Protein AF-A0A6V8NXP2-F1 (afdb_monomer_lite)

pLDDT: mean 88.51, std 8.52, range [50.75, 97.56]

Foldseek 3Di:
DCVVVVVVVVCVVVVCVLVVQLVVCVVVPPDDDPLCSVCSVLVCLVPPPDPVRNVVVVVVVVVVVCVVLQVVLLVQLLCCLVVPVCVVPVPADPVRSVVSSVVSSVVVSVVVVVVPVPDSDPVVVVLVVVLLCLLAPVLLVVCLLPPQLFFDQLNNQLNVQSVVQLVVQLVVQLVVLQVVQACPPHHGDTPNVRSNSCSSVVSSVVSNVRSNVSRVVRSVVCCVPTPRDFDADPVRHGCPPPPSDPPDD

Secondary structure (DSSP, 8-state):
-HHHHHHHHHHHHHHHHHHHHHHHHHHTT----GGGGGGHHHHHHHHHS-HHHHHHHHHHHHHHHHHHHHHHHHHHHHHHIIIIIHHH-TT--HHHHHHHHHHHHHHHHHHHHHHHHH---HHHHHHHHHHHHHHHTHHHHHHHHH-TT--HHHHHHHHHHHHHHHHHHHHHHHHHHHHHTBSSSSTT-B-HHHHHHHHHHHHHHHHHHHHHHHHHHHHHHTTTTSPPPP-B-TT--B-TTS-SSTT--

Radius of gyration: 23.14 Å; chains: 1; bounding box: 50×46×62 Å

Organism: NCBI:txid2754717

Structure (mmCIF, N/CA/C/O backbone):
data_AF-A0A6V8NXP2-F1
#
_entry.id   AF-A0A6V8NXP2-F1
#
loop_
_atom_site.group_PDB
_atom_site.id
_atom_site.type_symbol
_atom_site.label_atom_id
_atom_site.label_alt_id
_atom_site.label_comp_id
_atom_site.label_asym_id
_atom_site.label_entity_id
_atom_site.label_seq_id
_atom_site.pdbx_PDB_ins_code
_atom_site.Cartn_x
_atom_site.Cartn_y
_atom_site.Cartn_z
_atom_site.occupancy
_atom_site.B_iso_or_equiv
_atom_site.auth_seq_id
_atom_site.auth_comp_id
_atom_site.auth_asym_id
_atom_site.auth_atom_id
_atom_site.pdbx_PDB_model_num
ATOM 1 N N . MET A 1 1 ? -15.773 20.543 -3.742 1.00 57.28 1 MET A N 1
ATOM 2 C CA . MET A 1 1 ? -15.934 19.812 -5.021 1.00 57.28 1 MET A CA 1
ATOM 3 C C . MET A 1 1 ? -14.907 20.265 -6.047 1.00 57.28 1 MET A C 1
ATOM 5 O O . MET A 1 1 ? -14.209 19.417 -6.579 1.00 57.28 1 MET A O 1
ATOM 9 N N . THR A 1 2 ? -14.736 21.576 -6.243 1.00 75.31 2 THR A N 1
ATOM 10 C CA . THR A 1 2 ? -13.662 22.142 -7.079 1.00 75.31 2 THR A CA 1
ATOM 11 C C . THR A 1 2 ? -12.270 21.675 -6.656 1.00 75.31 2 THR A C 1
ATOM 13 O O . THR A 1 2 ? -11.515 21.270 -7.522 1.00 75.31 2 THR A O 1
ATOM 16 N N . SER A 1 3 ? -11.973 21.619 -5.351 1.00 81.06 3 SER A N 1
ATOM 17 C CA . SER A 1 3 ? -10.677 21.154 -4.824 1.00 81.06 3 SER A CA 1
ATOM 18 C C . SER A 1 3 ? -10.381 19.666 -5.064 1.00 81.06 3 SER A C 1
ATOM 20 O O . SER A 1 3 ? -9.249 19.303 -5.368 1.00 81.06 3 SER A O 1
ATOM 22 N N . LEU A 1 4 ? -11.390 18.793 -4.944 1.00 84.56 4 LEU A N 1
ATOM 23 C CA . LEU A 1 4 ? -11.240 17.353 -5.197 1.00 84.56 4 LEU A CA 1
ATOM 24 C C . LEU A 1 4 ? -11.022 17.089 -6.690 1.00 84.56 4 LEU A C 1
ATOM 26 O O . LEU A 1 4 ? -10.099 16.374 -7.065 1.00 84.56 4 LEU A O 1
ATOM 30 N N . LEU A 1 5 ? -11.854 17.707 -7.535 1.00 87.06 5 LEU A N 1
ATOM 31 C CA . LEU A 1 5 ? -11.744 17.587 -8.986 1.00 87.06 5 LEU A CA 1
ATOM 32 C C . LEU A 1 5 ? -10.429 18.185 -9.486 1.00 87.06 5 LEU A C 1
ATOM 34 O O . LEU A 1 5 ? -9.740 17.546 -10.273 1.00 87.06 5 LEU A O 1
ATOM 38 N N . SER A 1 6 ? -10.035 19.359 -8.982 1.00 87.88 6 SER A N 1
ATOM 39 C CA . SER A 1 6 ? -8.753 19.965 -9.338 1.00 87.88 6 SER A CA 1
ATOM 40 C C . SER A 1 6 ? -7.594 19.072 -8.919 1.00 87.88 6 SER A C 1
ATOM 42 O O . SER A 1 6 ? -6.699 18.844 -9.721 1.00 87.88 6 SER A O 1
ATOM 44 N N . SER A 1 7 ? -7.620 18.506 -7.706 1.00 88.25 7 SER A N 1
ATOM 45 C CA . SER A 1 7 ? -6.575 17.580 -7.260 1.00 88.25 7 SER A CA 1
ATOM 46 C C . SER A 1 7 ? -6.496 16.335 -8.142 1.00 88.25 7 SER A C 1
ATOM 48 O O . SER A 1 7 ? -5.393 15.900 -8.452 1.00 88.25 7 SER A O 1
ATOM 50 N N . GLY A 1 8 ? -7.633 15.769 -8.558 1.00 90.56 8 GLY A N 1
ATOM 51 C CA . GLY A 1 8 ? -7.659 14.622 -9.468 1.00 90.56 8 GLY A CA 1
ATOM 52 C C . GLY A 1 8 ? -7.078 14.958 -10.843 1.00 90.56 8 GLY A C 1
ATOM 53 O O . GLY A 1 8 ? -6.255 14.211 -11.364 1.00 90.56 8 GLY A O 1
ATOM 54 N N . VAL A 1 9 ? -7.437 16.118 -11.400 1.00 92.38 9 VAL A N 1
ATOM 55 C CA . VAL A 1 9 ? -6.877 16.603 -12.671 1.00 92.38 9 VAL A CA 1
ATOM 56 C C . VAL A 1 9 ? -5.370 16.833 -12.552 1.00 92.38 9 VAL A C 1
ATOM 58 O O . VAL A 1 9 ? -4.618 16.339 -13.387 1.00 92.38 9 VAL A O 1
ATOM 61 N N . PHE A 1 10 ? -4.904 17.515 -11.502 1.00 91.38 10 PHE A N 1
ATOM 62 C CA . PHE A 1 10 ? -3.473 17.729 -11.274 1.00 91.38 10 PHE A CA 1
ATOM 63 C C . PHE A 1 10 ? -2.713 16.420 -11.067 1.00 91.38 10 PHE A C 1
ATOM 65 O O . PHE A 1 10 ? -1.610 16.283 -11.587 1.00 91.38 10 PHE A O 1
ATOM 72 N N . TYR A 1 11 ? -3.298 15.452 -10.360 1.00 90.81 11 TYR A N 1
ATOM 73 C CA . TYR A 1 11 ? -2.696 14.134 -10.181 1.00 90.81 11 TYR A CA 1
ATOM 74 C C . TYR A 1 11 ? -2.469 13.434 -11.524 1.00 90.81 11 TYR A C 1
ATOM 76 O O . TYR A 1 11 ? -1.368 12.955 -11.779 1.00 90.81 11 TYR A O 1
ATOM 84 N N . LEU A 1 12 ? -3.473 13.431 -12.408 1.00 91.31 12 LEU A N 1
ATOM 85 C CA . LEU A 1 12 ? -3.345 12.832 -13.739 1.00 91.31 12 LEU A CA 1
ATOM 86 C C . LEU A 1 12 ? -2.330 13.583 -14.606 1.00 91.31 12 LEU A C 1
ATOM 88 O O . LEU A 1 12 ? -1.475 12.959 -15.225 1.00 91.31 12 LEU A O 1
ATOM 92 N N . LEU A 1 13 ? -2.385 14.917 -14.621 1.00 92.19 13 LEU A N 1
ATOM 93 C CA . LEU A 1 13 ? -1.470 15.733 -15.421 1.00 92.19 13 LEU A CA 1
ATOM 94 C C . LEU A 1 13 ? -0.011 15.548 -14.990 1.00 92.19 13 LEU A C 1
ATOM 96 O O . LEU A 1 13 ? 0.850 15.328 -15.836 1.00 92.19 13 LEU A O 1
ATOM 100 N N . LEU A 1 14 ? 0.269 15.610 -13.686 1.00 90.12 14 LEU A N 1
ATOM 101 C CA . LEU A 1 14 ? 1.627 15.459 -13.159 1.00 90.12 14 LEU A CA 1
ATOM 102 C C . LEU A 1 14 ? 2.106 14.004 -13.214 1.00 90.12 14 LEU A C 1
ATOM 104 O O . LEU A 1 14 ? 3.270 13.760 -13.521 1.00 90.12 14 LEU A O 1
ATOM 108 N N . GLY A 1 15 ? 1.216 13.040 -12.969 1.00 87.88 15 GLY A N 1
ATOM 109 C CA . GLY A 1 15 ? 1.526 11.612 -13.040 1.00 87.88 15 GLY A CA 1
ATOM 110 C C . GLY A 1 15 ? 1.867 11.133 -14.453 1.00 87.88 15 GLY A C 1
ATOM 111 O O . GLY A 1 15 ? 2.656 10.204 -14.606 1.00 87.88 15 GLY A O 1
ATOM 112 N N . LEU A 1 16 ? 1.339 11.790 -15.491 1.00 92.31 16 LEU A N 1
ATOM 113 C CA . LEU A 1 16 ? 1.651 11.467 -16.887 1.00 92.31 16 LEU A CA 1
ATOM 114 C C . LEU A 1 16 ? 3.022 11.978 -17.347 1.00 92.31 16 LEU A C 1
ATOM 116 O O . LEU A 1 16 ? 3.562 11.440 -18.310 1.00 92.31 16 LEU A O 1
ATOM 120 N N . VAL A 1 17 ? 3.614 12.968 -16.672 1.00 90.75 17 VAL A N 1
ATOM 121 C CA . VAL A 1 17 ? 4.929 13.521 -17.046 1.00 90.75 17 VAL A CA 1
ATOM 122 C C . VAL A 1 17 ? 6.015 12.437 -17.151 1.00 90.75 17 VAL A C 1
ATOM 124 O O . VAL A 1 17 ? 6.607 12.320 -18.225 1.00 90.75 17 VAL A O 1
ATOM 127 N N . PRO A 1 18 ? 6.285 11.609 -16.119 1.00 89.12 18 PRO A N 1
ATOM 128 C CA . PRO A 1 18 ? 7.308 10.567 -16.221 1.00 89.12 18 PRO A CA 1
ATOM 129 C C . PRO A 1 18 ? 6.982 9.506 -17.281 1.00 89.12 18 PRO A C 1
ATOM 131 O O . PRO A 1 18 ? 7.896 9.009 -17.935 1.00 89.12 18 PRO A O 1
ATOM 134 N N . VAL A 1 19 ? 5.697 9.205 -17.506 1.00 89.94 19 VAL A N 1
ATOM 135 C CA . VAL A 1 19 ? 5.253 8.254 -18.541 1.00 89.94 19 VAL A CA 1
ATOM 136 C C . VAL A 1 19 ? 5.586 8.780 -19.937 1.00 89.94 19 VAL A C 1
ATOM 138 O O . VAL A 1 19 ? 6.181 8.067 -20.741 1.00 89.94 19 VAL A O 1
ATOM 141 N N . ILE A 1 20 ? 5.257 10.044 -20.216 1.00 91.69 20 ILE A N 1
ATOM 142 C CA . ILE A 1 20 ? 5.549 10.686 -21.505 1.00 91.69 20 ILE A CA 1
ATOM 143 C C . ILE A 1 20 ? 7.059 10.755 -21.740 1.00 91.69 20 ILE A C 1
ATOM 145 O O . ILE A 1 20 ? 7.508 10.483 -22.853 1.00 91.6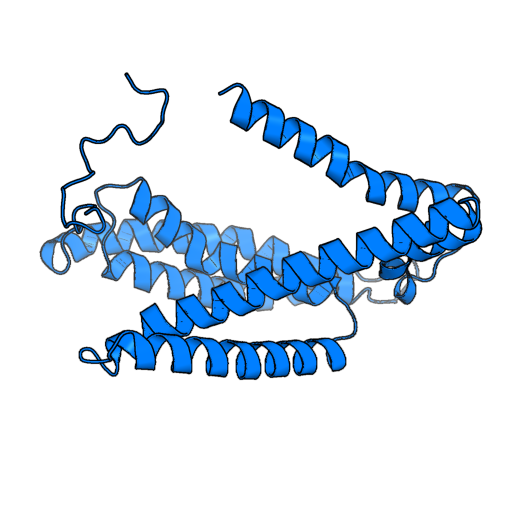9 20 ILE A O 1
ATOM 149 N N . VAL A 1 21 ? 7.852 11.076 -20.711 1.00 90.38 21 VAL A N 1
ATOM 150 C CA . VAL A 1 21 ? 9.321 11.072 -20.816 1.00 90.38 21 VAL A CA 1
ATOM 151 C C . VAL A 1 21 ? 9.836 9.670 -21.143 1.00 90.38 21 VAL A C 1
ATOM 153 O O . VAL A 1 21 ? 10.634 9.533 -22.066 1.00 90.38 21 VAL A O 1
ATOM 156 N N . GLY A 1 22 ? 9.346 8.633 -20.457 1.00 88.69 22 GLY A N 1
ATOM 157 C CA . GLY A 1 22 ? 9.724 7.244 -20.730 1.00 88.69 22 GLY A CA 1
ATOM 158 C C . GLY A 1 22 ? 9.421 6.816 -22.168 1.00 88.69 22 GLY A C 1
ATOM 159 O O . GLY A 1 22 ? 10.304 6.311 -22.858 1.00 88.69 22 GLY A O 1
ATOM 160 N N . ILE A 1 23 ? 8.208 7.102 -22.656 1.00 89.38 23 ILE A N 1
ATOM 161 C CA . ILE A 1 23 ? 7.818 6.839 -24.051 1.00 89.38 23 ILE A CA 1
ATOM 162 C C . ILE A 1 23 ? 8.720 7.617 -25.016 1.00 89.38 23 ILE A C 1
ATOM 164 O O . ILE A 1 23 ? 9.205 7.054 -25.993 1.00 89.38 23 ILE A O 1
ATOM 168 N N . SER A 1 24 ? 8.993 8.893 -24.730 1.00 89.75 24 SER A N 1
ATOM 169 C CA . SER A 1 24 ? 9.825 9.741 -25.590 1.00 89.75 24 SER A CA 1
ATOM 170 C C . SER A 1 24 ? 11.244 9.186 -25.727 1.00 89.75 24 SER A C 1
ATOM 172 O O . SER A 1 24 ? 11.740 9.075 -26.846 1.00 89.75 24 SER A O 1
ATOM 174 N N . VAL A 1 25 ? 11.869 8.771 -24.618 1.00 88.44 25 VAL A N 1
ATOM 175 C CA . VAL A 1 25 ? 13.205 8.145 -24.610 1.00 88.44 25 VAL A CA 1
ATOM 176 C C . VAL A 1 25 ? 13.226 6.868 -25.453 1.00 88.44 25 VAL A C 1
ATOM 178 O O . VAL A 1 25 ? 14.158 6.661 -26.227 1.00 88.44 25 VAL A O 1
ATOM 181 N N . PHE A 1 26 ? 12.177 6.051 -25.378 1.00 84.12 26 PHE A N 1
ATOM 182 C CA . PHE A 1 26 ? 12.071 4.855 -26.209 1.00 84.12 26 PHE A CA 1
ATOM 183 C C . PHE A 1 26 ? 11.926 5.199 -27.705 1.00 84.12 26 PHE A C 1
ATOM 185 O O . PHE A 1 26 ? 12.594 4.609 -28.551 1.00 84.12 26 PHE A O 1
ATOM 192 N N . THR A 1 27 ? 11.113 6.206 -28.053 1.00 86.12 27 THR A N 1
ATOM 193 C CA . THR A 1 27 ? 10.872 6.587 -29.461 1.00 86.12 27 THR A CA 1
ATOM 194 C C . THR A 1 27 ? 12.090 7.162 -30.183 1.00 86.12 27 THR A C 1
ATOM 196 O O . THR A 1 27 ? 12.181 7.040 -31.402 1.00 86.12 27 THR A O 1
ATOM 199 N N . ILE A 1 28 ? 13.039 7.763 -29.461 1.00 86.00 28 ILE A N 1
ATOM 200 C CA . ILE A 1 28 ? 14.283 8.294 -30.043 1.00 86.00 28 ILE A CA 1
ATOM 201 C C . ILE A 1 28 ? 15.357 7.211 -30.257 1.00 86.00 28 ILE A C 1
ATOM 203 O O . ILE A 1 28 ? 16.484 7.534 -30.627 1.00 86.00 28 ILE A O 1
ATOM 207 N N . GLY A 1 29 ? 15.019 5.935 -30.036 1.00 77.38 29 GLY A N 1
ATOM 208 C CA . GLY A 1 29 ? 15.898 4.791 -30.291 1.00 77.38 29 GLY A CA 1
ATOM 209 C C . GLY A 1 29 ? 16.867 4.470 -29.154 1.00 77.38 29 GLY A C 1
ATOM 210 O O . GLY A 1 29 ? 17.830 3.737 -29.366 1.00 77.38 29 GLY A O 1
ATOM 211 N N . VAL A 1 30 ? 16.646 5.013 -27.952 1.00 78.94 30 VAL A N 1
ATOM 212 C CA . VAL A 1 30 ? 17.417 4.620 -26.769 1.00 78.94 30 VAL A CA 1
ATOM 213 C C . VAL A 1 30 ? 16.802 3.338 -26.221 1.00 78.94 30 VAL A C 1
ATOM 215 O O . VAL A 1 30 ? 15.778 3.364 -25.537 1.00 78.94 30 VAL A O 1
ATOM 218 N N . GLU A 1 31 ? 17.437 2.209 -26.520 1.00 72.00 31 GLU A N 1
ATOM 219 C CA . GLU A 1 31 ? 17.103 0.937 -25.889 1.00 72.00 31 GLU A CA 1
ATOM 220 C C . GLU A 1 31 ? 17.566 0.964 -24.431 1.00 72.00 31 GLU A C 1
ATOM 222 O O . GLU A 1 31 ? 18.747 0.813 -24.111 1.00 72.00 31 GLU A O 1
ATOM 227 N N . VAL A 1 32 ? 16.616 1.205 -23.531 1.00 70.44 32 VAL A N 1
ATOM 228 C CA . VAL A 1 32 ? 16.840 1.053 -22.097 1.00 70.44 32 VAL A CA 1
ATOM 229 C C . VAL A 1 32 ? 16.480 -0.373 -21.731 1.00 70.44 32 VAL A C 1
ATOM 231 O O . VAL A 1 32 ? 15.340 -0.800 -21.914 1.00 70.44 32 VAL A O 1
ATOM 234 N N . SER A 1 33 ? 17.461 -1.114 -21.225 1.00 68.88 33 SER A N 1
ATOM 235 C CA . SER A 1 33 ? 17.229 -2.461 -20.729 1.00 68.88 33 SER A CA 1
ATOM 236 C C . SER A 1 33 ? 16.213 -2.422 -19.566 1.00 68.88 33 SER A C 1
ATOM 238 O O . SER A 1 33 ? 16.228 -1.461 -18.788 1.00 68.88 33 SER A O 1
ATOM 240 N N . PRO A 1 34 ? 15.295 -3.403 -19.436 1.00 65.94 34 PRO A N 1
ATOM 241 C CA . PRO A 1 34 ? 14.225 -3.364 -18.430 1.00 65.94 34 PRO A CA 1
ATOM 242 C C . PRO A 1 34 ? 14.715 -3.165 -16.987 1.00 65.94 34 PRO A C 1
ATOM 244 O O . PRO A 1 34 ? 14.066 -2.479 -16.205 1.00 65.94 34 PRO A O 1
ATOM 247 N N . ASP A 1 35 ? 15.904 -3.672 -16.660 1.00 66.75 35 ASP A N 1
ATOM 248 C CA . ASP A 1 35 ? 16.607 -3.498 -15.379 1.00 66.75 35 ASP A CA 1
ATOM 249 C C . ASP A 1 35 ? 17.007 -2.042 -15.079 1.00 66.75 35 ASP A C 1
ATOM 251 O O . ASP A 1 35 ? 17.253 -1.684 -13.930 1.00 66.75 35 ASP A O 1
ATOM 255 N N . LYS A 1 36 ? 17.051 -1.177 -16.096 1.00 72.56 36 LYS A N 1
ATOM 256 C CA . LYS A 1 36 ? 17.393 0.250 -15.975 1.00 72.56 36 LYS A CA 1
ATOM 257 C C . LYS A 1 36 ? 16.192 1.165 -16.182 1.00 72.56 36 LYS A C 1
ATOM 259 O O . LYS A 1 36 ? 16.352 2.389 -16.121 1.00 72.56 36 LYS A O 1
ATOM 264 N N . ALA A 1 37 ? 15.002 0.601 -16.395 1.00 75.31 37 ALA A N 1
ATOM 265 C CA . ALA A 1 37 ? 13.774 1.359 -16.618 1.00 75.31 37 ALA A CA 1
ATOM 266 C C . ALA A 1 37 ? 13.471 2.327 -15.456 1.00 75.31 37 ALA A C 1
ATOM 268 O O . ALA A 1 37 ? 13.068 3.470 -15.685 1.00 75.31 37 ALA A O 1
ATOM 269 N N . ASP A 1 38 ? 13.782 1.927 -14.220 1.00 78.50 38 ASP A N 1
ATOM 270 C CA . ASP A 1 38 ? 13.580 2.737 -13.010 1.00 78.50 38 ASP A CA 1
ATOM 271 C C . ASP A 1 38 ? 14.432 4.024 -12.985 1.00 78.50 38 ASP A C 1
ATOM 273 O O . ASP A 1 38 ? 14.123 4.981 -12.269 1.00 78.50 38 ASP A O 1
ATOM 277 N N . HIS A 1 39 ? 15.493 4.094 -13.794 1.00 83.56 39 HIS A N 1
ATOM 278 C CA . HIS A 1 39 ? 16.417 5.230 -13.849 1.00 83.56 39 HIS A CA 1
ATOM 279 C C . HIS A 1 39 ? 16.207 6.143 -15.061 1.00 83.56 39 HIS A C 1
ATOM 281 O O . HIS A 1 39 ? 16.896 7.160 -15.183 1.00 83.56 39 HIS A O 1
ATOM 287 N N . VAL A 1 40 ? 15.245 5.834 -15.937 1.00 87.94 40 VAL A N 1
ATOM 288 C CA . VAL A 1 40 ? 15.024 6.546 -17.210 1.00 87.94 40 VAL A CA 1
ATOM 289 C C . VAL A 1 40 ? 14.819 8.041 -17.009 1.00 87.94 40 VAL A C 1
ATOM 291 O O . VAL A 1 40 ? 15.378 8.844 -17.751 1.00 87.94 40 VAL A O 1
ATOM 294 N N . LEU A 1 41 ? 14.065 8.435 -15.982 1.00 88.88 41 LEU A N 1
ATOM 295 C CA . LEU A 1 41 ? 13.767 9.842 -15.722 1.00 88.88 41 LEU A CA 1
ATOM 296 C C . LEU A 1 41 ? 15.030 10.638 -15.353 1.00 88.88 41 LEU A C 1
ATOM 298 O O . LEU A 1 41 ? 15.266 11.727 -15.875 1.00 88.88 41 LEU A O 1
ATOM 302 N N . ALA A 1 42 ? 15.856 10.075 -14.470 1.00 88.75 42 ALA A N 1
ATOM 303 C CA . ALA A 1 42 ? 17.120 10.669 -14.049 1.00 88.75 42 ALA A CA 1
ATOM 304 C C . ALA A 1 42 ? 18.120 10.712 -15.217 1.00 88.75 42 ALA A C 1
ATOM 306 O O . ALA A 1 42 ? 18.764 11.734 -15.459 1.00 88.75 42 ALA A O 1
ATOM 307 N N . TRP A 1 43 ? 18.199 9.628 -15.988 1.00 87.94 43 TRP A N 1
ATOM 308 C CA . TRP A 1 43 ? 19.040 9.550 -17.177 1.00 87.94 43 TRP A CA 1
ATOM 309 C C . TRP A 1 43 ? 18.633 10.587 -18.235 1.00 87.94 43 TRP A C 1
ATOM 311 O O . TRP A 1 43 ? 19.489 11.307 -18.749 1.00 87.94 43 TRP A O 1
ATOM 321 N N . ALA A 1 44 ? 17.336 10.734 -18.513 1.00 89.44 44 ALA A N 1
ATOM 322 C CA . ALA A 1 44 ? 16.830 11.720 -19.464 1.00 89.44 44 ALA A CA 1
ATOM 323 C C . ALA A 1 44 ? 17.156 13.152 -19.018 1.00 89.44 44 ALA A C 1
ATOM 325 O O . ALA A 1 44 ? 17.618 13.963 -19.820 1.00 89.44 44 ALA A O 1
ATOM 326 N N . ALA A 1 45 ? 16.988 13.452 -17.728 1.00 90.38 45 ALA A N 1
ATOM 327 C CA . ALA A 1 45 ? 17.345 14.750 -17.172 1.00 90.38 45 ALA A CA 1
ATOM 328 C C . ALA A 1 45 ? 18.843 15.061 -17.330 1.00 90.38 45 ALA A C 1
ATOM 330 O O . ALA A 1 45 ? 19.195 16.185 -17.675 1.00 90.38 45 ALA A O 1
ATOM 331 N N . TYR A 1 46 ? 19.719 14.076 -17.119 1.00 88.56 46 TYR A N 1
ATOM 332 C CA . TYR A 1 46 ? 21.165 14.252 -17.272 1.00 88.56 46 TYR A CA 1
ATOM 333 C C . TYR A 1 46 ? 21.590 14.507 -18.727 1.00 88.56 46 TYR A C 1
ATOM 335 O O . TYR A 1 46 ? 22.485 15.313 -18.965 1.00 88.56 46 TYR A O 1
ATOM 343 N N . ASN A 1 47 ? 20.951 13.841 -19.694 1.00 88.44 47 ASN A N 1
ATOM 344 C CA . ASN A 1 47 ? 21.362 13.899 -21.101 1.00 88.44 47 ASN A CA 1
ATOM 345 C C . ASN A 1 47 ? 20.699 15.032 -21.901 1.00 88.44 47 ASN A C 1
ATOM 347 O O . ASN A 1 47 ? 21.314 15.549 -22.830 1.00 88.44 47 ASN A O 1
ATOM 351 N N . PHE A 1 48 ? 19.461 15.416 -21.572 1.00 89.69 48 PHE A N 1
ATOM 352 C CA . PHE A 1 48 ? 18.687 16.369 -22.381 1.00 89.69 48 PHE A CA 1
ATOM 353 C C . PHE A 1 48 ? 18.540 17.760 -21.761 1.00 89.69 48 PHE A C 1
ATOM 355 O O . PHE A 1 48 ? 18.222 18.705 -22.484 1.00 89.69 48 PHE A O 1
ATOM 362 N N . LEU A 1 49 ? 18.752 17.925 -20.451 1.00 93.38 49 LEU A N 1
ATOM 363 C CA . LEU A 1 49 ? 18.651 19.244 -19.824 1.00 93.38 49 LEU A CA 1
ATOM 364 C C . LEU A 1 49 ? 19.991 19.991 -19.878 1.00 93.38 49 LEU A C 1
ATOM 366 O O . LEU A 1 49 ? 21.053 19.384 -19.739 1.00 93.38 49 LEU A O 1
ATOM 370 N N . PRO A 1 50 ? 19.968 21.333 -19.982 1.00 95.94 50 PRO A N 1
ATOM 371 C CA . PRO A 1 50 ? 21.145 22.147 -19.713 1.00 95.94 50 PRO A CA 1
ATOM 372 C C . PRO A 1 50 ? 21.713 21.847 -18.314 1.00 95.94 50 PRO A C 1
ATOM 374 O O . PRO A 1 50 ? 20.924 21.628 -17.389 1.00 95.94 50 PRO A O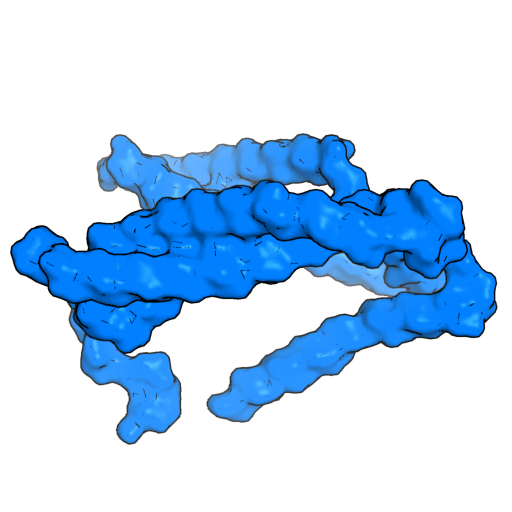 1
ATOM 377 N N . PRO A 1 51 ? 23.043 21.925 -18.101 1.00 93.00 51 PRO A N 1
ATOM 378 C CA . PRO A 1 51 ? 23.670 21.494 -16.847 1.00 93.00 51 PRO A CA 1
ATOM 379 C C . PRO A 1 51 ? 23.045 22.091 -15.578 1.00 93.00 51 PRO A C 1
ATOM 381 O O . PRO A 1 51 ? 22.802 21.383 -14.605 1.00 93.00 51 PRO A O 1
ATOM 384 N N . TRP A 1 52 ? 22.719 23.386 -15.596 1.00 95.25 52 TRP A N 1
ATOM 385 C CA . TRP A 1 52 ? 22.111 24.069 -14.451 1.00 95.25 52 TRP A CA 1
ATOM 386 C C . TRP A 1 52 ? 20.709 23.534 -14.119 1.00 95.25 52 TRP A C 1
ATOM 388 O O . TRP A 1 52 ? 20.364 23.391 -12.948 1.00 95.25 52 TRP A O 1
ATOM 398 N N . LEU A 1 53 ? 19.915 23.191 -15.136 1.00 94.94 53 LEU A N 1
ATOM 399 C CA . LEU A 1 53 ? 18.559 22.679 -14.964 1.00 94.94 53 LEU A CA 1
ATOM 400 C C . LEU A 1 53 ? 18.572 21.198 -14.565 1.00 94.94 53 LEU A C 1
ATOM 402 O O . LEU A 1 53 ? 17.773 20.793 -13.724 1.00 94.94 53 LEU A O 1
ATOM 406 N N . GLY A 1 54 ? 19.523 20.416 -15.088 1.00 93.00 54 GLY A N 1
ATOM 407 C CA . GLY A 1 54 ? 19.761 19.036 -14.660 1.00 93.00 54 GLY A CA 1
ATOM 408 C C . GLY A 1 54 ? 20.113 18.941 -13.172 1.00 93.00 54 GLY A C 1
ATOM 409 O O . GLY A 1 54 ? 19.550 18.113 -12.457 1.00 93.00 54 GLY A O 1
ATOM 410 N N . VAL A 1 55 ? 20.967 19.841 -12.669 1.00 93.62 55 VAL A N 1
ATOM 411 C CA . VAL A 1 55 ? 21.295 19.912 -11.232 1.00 93.62 55 VAL A CA 1
ATOM 412 C C . VAL A 1 55 ? 20.060 20.254 -10.396 1.00 93.62 55 VAL A C 1
ATOM 414 O O . VAL A 1 55 ? 19.782 19.559 -9.419 1.00 93.62 55 VAL A O 1
ATOM 417 N N . ILE A 1 56 ? 19.290 21.278 -10.785 1.00 95.81 56 ILE A N 1
ATOM 418 C CA . ILE A 1 56 ? 18.051 21.651 -10.079 1.00 95.81 56 ILE A CA 1
ATOM 419 C C . ILE A 1 56 ? 17.069 20.476 -10.051 1.00 95.81 56 ILE A C 1
ATOM 421 O O . ILE A 1 56 ? 16.481 20.191 -9.003 1.00 95.81 56 ILE A O 1
ATOM 425 N N . PHE A 1 57 ? 16.912 19.776 -11.176 1.00 93.62 57 PHE A N 1
ATOM 426 C CA . PHE A 1 57 ? 16.034 18.617 -11.279 1.00 93.62 57 PHE A CA 1
ATOM 427 C C . PHE A 1 57 ? 16.455 17.504 -10.317 1.00 93.62 57 PHE A C 1
ATOM 429 O O . PHE A 1 57 ? 15.631 17.044 -9.530 1.00 93.62 57 PHE A O 1
ATOM 436 N N . MET A 1 58 ? 17.735 17.122 -10.316 1.00 92.69 58 MET A N 1
ATOM 437 C CA . MET A 1 58 ? 18.248 16.077 -9.425 1.00 92.69 58 MET A CA 1
ATOM 438 C C . MET A 1 58 ? 18.078 16.447 -7.952 1.00 92.69 58 MET A C 1
ATOM 440 O O . MET A 1 58 ? 17.580 15.639 -7.172 1.00 92.69 58 MET A O 1
ATOM 444 N N . VAL A 1 59 ? 18.428 17.678 -7.565 1.00 94.38 59 VAL A N 1
ATOM 445 C CA . VAL A 1 59 ? 18.255 18.156 -6.182 1.00 94.38 59 VAL A CA 1
ATOM 446 C C . VAL A 1 59 ? 16.784 18.101 -5.766 1.00 94.38 59 VAL A C 1
ATOM 448 O O . VAL A 1 59 ? 16.471 17.625 -4.675 1.00 94.38 59 VAL A O 1
ATOM 451 N N . THR A 1 60 ? 15.875 18.531 -6.642 1.00 93.81 60 THR A N 1
ATOM 452 C CA . THR A 1 60 ? 14.428 18.498 -6.378 1.00 93.81 60 THR A CA 1
ATOM 453 C C . THR A 1 60 ? 13.907 17.064 -6.279 1.00 93.81 60 THR A C 1
ATOM 455 O O . THR A 1 60 ? 13.115 16.763 -5.387 1.00 93.81 60 THR A O 1
ATOM 458 N N . LEU A 1 61 ? 14.380 16.163 -7.144 1.00 92.44 61 LEU A N 1
ATOM 459 C CA . LEU A 1 61 ? 14.032 14.745 -7.121 1.00 92.44 61 LEU A CA 1
ATOM 460 C C . LEU A 1 61 ? 14.457 14.096 -5.796 1.00 92.44 61 LEU A C 1
ATOM 462 O O . LEU A 1 61 ? 13.631 13.479 -5.124 1.00 92.44 61 LEU A O 1
ATOM 466 N N . PHE A 1 62 ? 15.706 14.298 -5.366 1.00 92.56 62 PHE A N 1
ATOM 467 C CA . PHE A 1 62 ? 16.182 13.799 -4.074 1.00 92.56 62 PHE A CA 1
ATOM 468 C C . PHE A 1 62 ? 15.407 14.406 -2.900 1.00 92.56 62 PHE A C 1
ATOM 470 O O . PHE A 1 62 ? 15.027 13.679 -1.982 1.00 92.56 62 PHE A O 1
ATOM 477 N N . ALA A 1 63 ? 15.113 15.708 -2.936 1.00 95.50 63 ALA A N 1
ATOM 478 C CA . ALA A 1 63 ? 14.318 16.363 -1.900 1.00 95.50 63 ALA A CA 1
ATOM 479 C C . ALA A 1 63 ? 12.905 15.760 -1.787 1.00 95.50 63 ALA A C 1
ATOM 481 O O . ALA A 1 63 ? 12.432 15.505 -0.678 1.00 95.50 63 ALA A O 1
ATOM 482 N N . ALA A 1 64 ? 12.251 15.474 -2.917 1.00 92.31 64 ALA A N 1
ATOM 483 C CA . ALA A 1 64 ? 10.938 14.831 -2.945 1.00 92.31 64 ALA A CA 1
ATOM 484 C C . ALA A 1 64 ? 10.976 13.395 -2.387 1.00 92.31 64 ALA A C 1
ATOM 486 O O . ALA A 1 64 ? 10.098 13.009 -1.606 1.00 92.31 64 ALA A O 1
ATOM 487 N N . ILE A 1 65 ? 12.015 12.623 -2.726 1.00 92.00 65 ILE A N 1
ATOM 488 C CA . ILE A 1 65 ? 12.225 11.263 -2.203 1.00 92.00 65 ILE A CA 1
ATOM 489 C C . ILE A 1 65 ? 12.413 11.299 -0.684 1.00 92.00 65 ILE A C 1
ATOM 491 O O . ILE A 1 65 ? 11.712 10.590 0.037 1.00 92.00 65 ILE A O 1
ATOM 495 N N . VAL A 1 66 ? 13.304 12.160 -0.180 1.00 93.94 66 VAL A N 1
ATOM 496 C CA . VAL A 1 66 ? 13.578 12.286 1.261 1.00 93.94 66 VAL A CA 1
ATOM 497 C C . VAL A 1 66 ? 12.341 12.773 2.021 1.00 93.94 66 VAL A C 1
ATOM 499 O O . VAL A 1 66 ? 12.057 12.266 3.105 1.00 93.94 66 VAL A O 1
ATOM 502 N N . SER A 1 67 ? 11.561 13.697 1.450 1.00 94.56 67 SER A N 1
ATOM 503 C CA . SER A 1 67 ? 10.299 14.153 2.046 1.00 94.56 67 SER A CA 1
ATOM 504 C C . SER A 1 67 ? 9.282 13.014 2.182 1.00 94.56 67 SER A C 1
ATOM 506 O O . SER A 1 67 ? 8.660 12.857 3.235 1.00 94.56 67 SER A O 1
ATOM 508 N N . THR A 1 68 ? 9.152 12.179 1.149 1.00 93.56 68 THR A N 1
ATOM 509 C CA . THR A 1 68 ? 8.235 11.032 1.161 1.00 93.56 68 THR A CA 1
ATOM 510 C C . THR A 1 68 ? 8.703 9.964 2.145 1.00 93.56 68 THR A C 1
ATOM 512 O O . THR A 1 68 ? 7.930 9.539 3.003 1.00 93.56 68 THR A O 1
ATOM 515 N N . ALA A 1 69 ? 9.979 9.575 2.077 1.00 92.38 69 ALA A N 1
ATOM 516 C CA . ALA A 1 69 ? 10.568 8.588 2.976 1.00 92.38 69 ALA A CA 1
ATOM 517 C C . ALA A 1 69 ? 10.462 9.026 4.445 1.00 92.38 69 ALA A C 1
ATOM 519 O O . ALA A 1 69 ? 10.025 8.244 5.285 1.00 92.38 69 ALA A O 1
ATOM 520 N N . GLY A 1 70 ? 10.765 10.293 4.750 1.00 94.12 70 GLY A N 1
ATOM 521 C CA . GLY A 1 70 ? 10.637 10.846 6.098 1.00 94.12 70 GLY A CA 1
ATOM 522 C C . GLY A 1 70 ? 9.204 10.779 6.635 1.00 94.12 70 GLY A C 1
ATOM 523 O O . GLY A 1 70 ? 8.992 10.343 7.768 1.00 94.12 70 GLY A O 1
ATOM 524 N N . ASN A 1 71 ? 8.213 11.135 5.811 1.00 95.06 71 ASN A N 1
ATOM 525 C CA . ASN A 1 71 ? 6.801 11.056 6.189 1.00 95.06 71 ASN A CA 1
ATOM 526 C C . ASN A 1 71 ? 6.335 9.610 6.416 1.00 95.06 71 ASN A C 1
ATOM 528 O O . ASN A 1 71 ? 5.588 9.354 7.363 1.00 95.06 71 ASN A O 1
ATOM 532 N N . LEU A 1 72 ? 6.777 8.661 5.585 1.00 94.12 72 LEU A N 1
ATOM 533 C CA . LEU A 1 72 ? 6.449 7.242 5.745 1.00 94.12 72 LEU A CA 1
ATOM 534 C C . LEU A 1 72 ? 7.101 6.651 7.002 1.00 94.12 72 LEU A C 1
ATOM 536 O O . LEU A 1 72 ? 6.410 6.005 7.790 1.00 94.12 72 LEU A O 1
ATOM 540 N N . SER A 1 73 ? 8.384 6.935 7.246 1.00 95.25 73 SER A N 1
ATOM 541 C CA . SER A 1 73 ? 9.088 6.510 8.463 1.00 95.25 73 SER A CA 1
ATOM 542 C C . SER A 1 73 ? 8.424 7.057 9.725 1.00 95.25 73 SER A C 1
ATOM 544 O O . SER A 1 73 ? 8.213 6.314 10.686 1.00 95.25 73 SER A O 1
ATOM 546 N N . LEU A 1 74 ? 8.042 8.339 9.721 1.00 96.00 74 LEU A N 1
ATOM 547 C CA . LEU A 1 74 ? 7.304 8.940 10.828 1.00 96.00 74 LEU A CA 1
ATOM 548 C C . LEU A 1 74 ? 5.931 8.282 11.003 1.00 96.00 74 LEU A C 1
ATOM 550 O O . LEU A 1 74 ? 5.571 7.930 12.121 1.00 96.00 74 LEU A O 1
ATOM 554 N N . SER A 1 75 ? 5.191 8.064 9.915 1.00 95.31 75 SER A N 1
ATOM 555 C CA . SER A 1 75 ? 3.862 7.444 9.963 1.00 95.31 75 SER A CA 1
ATOM 556 C C . SER A 1 75 ? 3.910 6.041 10.566 1.00 95.31 75 SER A C 1
ATOM 558 O O . SER A 1 75 ? 3.126 5.738 11.463 1.00 95.31 75 SER A O 1
ATOM 560 N N . ILE A 1 76 ? 4.860 5.202 10.138 1.00 93.81 76 ILE A N 1
ATOM 561 C CA . ILE A 1 76 ? 5.061 3.855 10.695 1.00 93.81 76 ILE A CA 1
ATOM 562 C C . ILE A 1 76 ? 5.388 3.940 12.188 1.00 93.81 76 ILE A C 1
ATOM 564 O O . ILE A 1 76 ? 4.786 3.229 12.992 1.00 93.81 76 ILE A O 1
ATOM 568 N N . ALA A 1 77 ? 6.298 4.835 12.574 1.00 95.94 77 ALA A N 1
ATOM 569 C CA . ALA A 1 77 ? 6.696 4.997 13.966 1.00 95.94 77 ALA A CA 1
ATOM 570 C C . ALA A 1 77 ? 5.547 5.482 14.861 1.00 95.94 77 ALA A C 1
ATOM 572 O O . ALA A 1 77 ? 5.367 4.977 15.973 1.00 95.94 77 ALA A O 1
ATOM 573 N N . THR A 1 78 ? 4.746 6.437 14.387 1.00 95.19 78 THR A N 1
ATOM 574 C CA . THR A 1 78 ? 3.574 6.946 15.105 1.00 95.19 78 THR A CA 1
ATOM 575 C C . THR A 1 78 ? 2.490 5.879 15.224 1.00 95.19 78 THR A C 1
ATOM 577 O O . THR A 1 78 ? 1.952 5.699 16.316 1.00 95.19 78 THR A O 1
ATOM 580 N N . LEU A 1 79 ? 2.212 5.128 14.152 1.00 94.44 79 LEU A N 1
ATOM 581 C CA . LEU A 1 79 ? 1.264 4.012 14.179 1.00 94.44 79 LEU A CA 1
ATOM 582 C C . LEU A 1 79 ? 1.715 2.920 15.148 1.00 94.44 79 LEU A C 1
ATOM 584 O O . LEU A 1 79 ? 0.913 2.465 15.954 1.00 94.44 79 LEU A O 1
ATOM 588 N N . PHE A 1 80 ? 2.990 2.533 15.125 1.00 95.56 80 PHE A N 1
ATOM 589 C CA . PHE A 1 80 ? 3.528 1.561 16.074 1.00 95.56 80 PHE A CA 1
ATOM 590 C C . PHE A 1 80 ? 3.412 2.062 17.518 1.00 95.56 80 PHE A C 1
ATOM 592 O O . PHE A 1 80 ? 2.945 1.342 18.401 1.00 95.56 80 PHE A O 1
ATOM 599 N N . THR A 1 81 ? 3.793 3.315 17.767 1.00 94.94 81 THR A N 1
ATOM 600 C CA . THR A 1 81 ? 3.795 3.858 19.128 1.00 94.94 81 THR A CA 1
ATOM 601 C C . THR A 1 81 ? 2.378 3.978 19.691 1.00 94.94 81 THR A C 1
ATOM 603 O O . THR A 1 81 ? 2.145 3.595 20.833 1.00 94.94 81 THR A O 1
ATOM 606 N N . HIS A 1 82 ? 1.412 4.453 18.904 1.00 91.31 82 HIS A N 1
ATOM 607 C CA . HIS A 1 82 ? 0.028 4.587 19.369 1.00 91.31 82 HIS A CA 1
ATO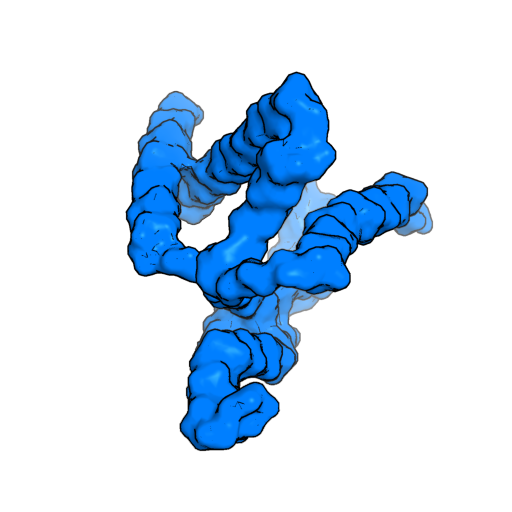M 608 C C . HIS A 1 82 ? -0.748 3.267 19.370 1.00 91.31 82 HIS A C 1
ATOM 610 O O . HIS A 1 82 ? -1.461 3.000 20.328 1.00 91.31 82 HIS A O 1
ATOM 616 N N . ASN A 1 83 ? -0.617 2.430 18.340 1.00 92.94 83 ASN A N 1
ATOM 617 C CA . ASN A 1 83 ? -1.463 1.238 18.211 1.00 92.94 83 ASN A CA 1
ATOM 618 C C . ASN A 1 83 ? -0.891 0.012 18.928 1.00 92.94 83 ASN A C 1
ATOM 620 O O . ASN A 1 83 ? -1.636 -0.917 19.219 1.00 92.94 83 ASN A O 1
ATOM 624 N N . VAL A 1 84 ? 0.424 -0.029 19.164 1.00 94.50 84 VAL A N 1
ATOM 625 C CA . VAL A 1 84 ? 1.090 -1.176 19.797 1.00 94.50 84 VAL A CA 1
ATOM 626 C C . VAL A 1 84 ? 1.647 -0.771 21.152 1.00 94.50 84 VAL A C 1
ATOM 628 O O . VAL A 1 84 ? 1.260 -1.336 22.171 1.00 94.50 84 VAL A O 1
ATOM 631 N N . TYR A 1 85 ? 2.536 0.223 21.193 1.00 94.44 85 TYR A N 1
ATOM 632 C CA . TYR A 1 85 ? 3.236 0.551 22.434 1.00 94.44 85 TYR A CA 1
ATOM 633 C C . TYR A 1 85 ? 2.306 1.128 23.508 1.00 94.44 85 TYR A C 1
ATOM 635 O O . TYR A 1 85 ? 2.383 0.711 24.661 1.00 94.44 85 TYR A O 1
ATOM 643 N N . GLN A 1 86 ? 1.410 2.050 23.149 1.00 91.75 86 GLN A N 1
ATOM 644 C CA . GLN A 1 86 ? 0.480 2.655 24.104 1.00 91.75 86 GLN A CA 1
ATOM 645 C C . GLN A 1 86 ? -0.528 1.639 24.664 1.00 91.75 86 GLN A C 1
ATOM 647 O O . GLN A 1 86 ? -0.859 1.713 25.842 1.00 91.75 86 GLN A O 1
ATOM 652 N N . GLU A 1 87 ? -0.959 0.658 23.868 1.00 91.88 87 GLU A N 1
ATOM 653 C CA . GLU A 1 87 ? -1.806 -0.442 24.352 1.00 91.88 87 GLU A CA 1
ATOM 654 C C . GLU A 1 87 ? -1.047 -1.362 25.326 1.00 91.88 87 GLU A C 1
ATOM 656 O O . GLU A 1 87 ? -1.596 -1.792 26.339 1.00 91.88 87 GLU A O 1
ATOM 661 N N . LEU A 1 88 ? 0.242 -1.623 25.073 1.00 93.88 88 LEU A N 1
ATOM 662 C CA . LEU A 1 88 ? 1.098 -2.405 25.977 1.00 93.88 88 LEU A CA 1
ATOM 663 C C . LEU A 1 88 ? 1.464 -1.645 27.258 1.00 93.88 88 LEU A C 1
ATOM 665 O O . LEU A 1 88 ? 1.626 -2.253 28.318 1.00 93.88 88 LEU A O 1
ATOM 669 N N . ARG A 1 89 ? 1.601 -0.318 27.176 1.00 93.50 89 ARG A N 1
ATOM 670 C CA . ARG A 1 89 ? 1.904 0.557 28.312 1.00 93.50 89 ARG A CA 1
ATOM 671 C C . ARG A 1 89 ? 0.936 1.750 28.367 1.00 93.50 89 ARG A C 1
ATOM 673 O O . ARG A 1 89 ? 1.327 2.872 28.040 1.00 93.50 89 ARG A O 1
ATOM 680 N N . PRO A 1 90 ? -0.290 1.550 28.890 1.00 89.75 90 PRO A N 1
ATOM 681 C CA . PRO A 1 90 ? -1.331 2.584 28.909 1.00 89.75 90 PRO A CA 1
ATOM 682 C C . PRO A 1 90 ? -0.973 3.847 29.702 1.00 89.75 90 PRO A C 1
ATOM 684 O O . PRO A 1 90 ? -1.535 4.911 29.464 1.00 89.75 90 PRO A O 1
ATOM 687 N N . VAL A 1 91 ? -0.036 3.736 30.650 1.00 92.62 91 VAL A N 1
ATOM 688 C CA . VAL A 1 91 ? 0.396 4.826 31.546 1.00 92.62 91 VAL A CA 1
ATOM 689 C C . VAL A 1 91 ? 1.694 5.496 31.054 1.00 92.62 91 VAL A C 1
ATOM 691 O O . VAL A 1 91 ? 2.415 6.117 31.834 1.00 92.62 91 VAL A O 1
ATOM 694 N N . ALA A 1 92 ? 2.052 5.328 29.775 1.00 90.00 92 ALA A N 1
ATOM 695 C CA . ALA A 1 92 ? 3.226 5.971 29.190 1.00 90.00 92 ALA A CA 1
ATOM 696 C C . ALA A 1 92 ? 3.072 7.502 29.186 1.00 90.00 92 ALA A C 1
ATOM 698 O O . ALA A 1 92 ? 2.021 8.042 28.846 1.00 90.00 92 ALA A O 1
ATOM 699 N N . THR A 1 93 ? 4.137 8.213 29.559 1.00 93.75 93 THR A N 1
ATOM 700 C CA . THR A 1 93 ? 4.148 9.688 29.532 1.00 93.75 93 THR A CA 1
ATOM 701 C C . THR A 1 93 ? 4.404 10.218 28.119 1.00 93.75 93 THR A C 1
ATOM 703 O O . THR A 1 93 ? 5.053 9.546 27.320 1.00 93.75 93 THR A O 1
ATOM 706 N N . ASP A 1 94 ? 4.019 11.462 27.818 1.00 92.00 94 ASP A N 1
ATOM 707 C CA . ASP A 1 94 ? 4.288 12.075 26.503 1.00 92.00 94 ASP A CA 1
ATOM 708 C C . ASP A 1 94 ? 5.780 12.065 26.131 1.00 92.00 94 ASP A C 1
ATOM 710 O O . ASP A 1 94 ? 6.156 11.811 24.987 1.00 92.00 94 ASP A O 1
ATOM 714 N N . ARG A 1 95 ? 6.663 12.297 27.113 1.00 94.31 95 ARG A N 1
ATOM 715 C CA . ARG A 1 95 ? 8.123 12.242 26.914 1.00 94.31 95 ARG A CA 1
ATOM 716 C C . ARG A 1 95 ? 8.591 10.847 26.520 1.00 94.31 95 ARG A C 1
ATOM 718 O O . ARG A 1 95 ? 9.483 10.695 25.684 1.00 94.31 95 ARG A O 1
ATOM 725 N N . GLU A 1 96 ? 7.994 9.837 27.133 1.00 94.69 96 GLU A N 1
ATOM 726 C CA . GLU A 1 96 ? 8.272 8.448 26.823 1.00 94.69 96 GLU A CA 1
ATOM 727 C C . GLU A 1 96 ? 7.766 8.093 25.425 1.00 94.69 96 GLU A C 1
ATOM 729 O O . GLU A 1 96 ? 8.540 7.579 24.622 1.00 94.69 96 GLU A O 1
ATOM 734 N N . MET A 1 97 ? 6.527 8.461 25.091 1.00 94.88 97 MET A N 1
ATOM 735 C CA . MET A 1 97 ? 5.970 8.250 23.754 1.00 94.88 97 MET A CA 1
ATOM 736 C C . MET A 1 97 ? 6.838 8.899 22.671 1.00 94.88 97 MET A C 1
ATOM 738 O O . MET A 1 97 ? 7.157 8.254 21.677 1.00 94.88 97 MET A O 1
ATOM 742 N N . LEU A 1 98 ? 7.306 10.135 22.879 1.00 95.19 98 LEU A N 1
ATOM 743 C CA . LEU A 1 98 ? 8.225 10.800 21.948 1.00 95.19 98 LEU A CA 1
ATOM 744 C C . LEU A 1 98 ? 9.553 10.050 21.791 1.00 95.19 98 LEU A C 1
ATOM 746 O O . LEU A 1 98 ? 10.110 9.999 20.693 1.00 95.19 98 LEU A O 1
ATOM 750 N N . THR A 1 99 ? 10.067 9.470 22.874 1.00 96.69 99 THR A N 1
ATOM 751 C CA . THR A 1 99 ? 11.298 8.670 22.834 1.00 96.69 99 THR A CA 1
ATOM 752 C C . THR A 1 99 ? 11.082 7.392 22.029 1.00 96.69 99 THR A C 1
ATOM 754 O O . THR A 1 99 ? 11.895 7.071 21.164 1.00 96.69 99 THR A O 1
ATOM 757 N N . VAL A 1 100 ? 9.954 6.714 22.245 1.00 96.44 100 VAL A N 1
ATOM 758 C CA . VAL A 1 100 ? 9.578 5.505 21.502 1.00 96.44 100 VAL A CA 1
ATOM 759 C C . VAL A 1 100 ? 9.384 5.809 20.021 1.00 96.44 100 VAL A C 1
ATOM 761 O O . VAL A 1 100 ? 9.934 5.083 19.200 1.00 96.44 100 VAL A O 1
ATOM 764 N N . VAL A 1 101 ? 8.719 6.914 19.663 1.00 96.81 101 VAL A N 1
ATOM 765 C CA . VAL A 1 101 ? 8.600 7.349 18.261 1.00 96.81 101 VAL A CA 1
ATOM 766 C C . VAL A 1 101 ? 9.983 7.526 17.635 1.00 96.81 101 VAL A C 1
ATOM 768 O O . VAL A 1 101 ? 10.226 7.000 16.555 1.00 96.81 101 VAL A O 1
ATOM 771 N N . ARG A 1 102 ? 10.923 8.213 18.299 1.00 96.31 102 ARG A N 1
ATOM 772 C CA . ARG A 1 102 ? 12.284 8.420 17.762 1.00 96.31 102 ARG A CA 1
ATOM 773 C C . ARG A 1 102 ? 13.031 7.103 17.535 1.00 96.31 102 ARG A C 1
ATOM 775 O O . ARG A 1 102 ? 13.679 6.948 16.502 1.00 96.31 102 ARG A O 1
ATOM 782 N N . ILE A 1 103 ? 12.921 6.159 18.469 1.00 97.06 103 ILE A N 1
ATOM 783 C CA . ILE A 1 103 ? 13.528 4.827 18.337 1.00 97.06 103 ILE A CA 1
ATOM 784 C C . ILE A 1 103 ? 12.855 4.048 17.201 1.00 97.06 103 ILE A C 1
ATOM 786 O O . ILE A 1 103 ? 13.544 3.473 16.363 1.00 97.06 103 ILE A O 1
ATOM 790 N N . ALA A 1 104 ? 11.524 4.070 17.126 1.00 96.38 104 ALA A N 1
ATOM 791 C CA . ALA A 1 104 ? 10.760 3.391 16.086 1.00 96.38 104 ALA A CA 1
ATOM 792 C C . ALA A 1 104 ? 11.052 3.958 14.686 1.00 96.38 104 ALA A C 1
ATOM 794 O O . ALA A 1 104 ? 11.130 3.181 13.739 1.00 96.38 104 ALA A O 1
ATOM 795 N N . ILE A 1 105 ? 11.295 5.270 14.550 1.00 96.88 105 ILE A N 1
ATOM 796 C CA . ILE A 1 105 ? 11.777 5.874 13.295 1.00 96.88 105 ILE A CA 1
ATOM 797 C C . ILE A 1 105 ? 13.120 5.259 12.905 1.00 96.88 105 ILE A C 1
ATOM 799 O O . ILE A 1 105 ? 13.273 4.819 11.766 1.00 96.88 105 ILE A O 1
ATOM 803 N N . ALA A 1 106 ? 14.087 5.215 13.827 1.00 96.44 106 ALA A N 1
ATOM 804 C CA . ALA A 1 106 ? 15.414 4.678 13.541 1.00 96.44 106 ALA A CA 1
ATOM 805 C C . ALA A 1 106 ? 15.344 3.196 13.137 1.00 96.44 106 ALA A C 1
ATOM 807 O O . ALA A 1 106 ? 15.835 2.823 12.075 1.00 96.44 106 ALA A O 1
ATOM 808 N N . VAL A 1 107 ? 14.666 2.369 13.936 1.00 96.00 107 VAL A N 1
ATOM 809 C CA . VAL A 1 107 ? 14.518 0.930 13.676 1.00 96.00 107 VAL A CA 1
ATOM 810 C C . VAL A 1 107 ? 13.741 0.679 12.383 1.00 96.00 107 VAL A C 1
ATOM 812 O O . VAL A 1 107 ? 14.209 -0.068 11.528 1.00 96.00 107 VAL A O 1
ATOM 815 N N . GLY A 1 108 ? 12.589 1.329 12.201 1.00 94.44 108 GLY A N 1
ATOM 816 C CA . GLY A 1 108 ? 11.752 1.166 11.012 1.00 94.44 108 GLY A CA 1
ATOM 817 C C . GLY A 1 108 ? 12.466 1.589 9.729 1.00 94.44 108 GLY A C 1
ATOM 818 O O . GLY A 1 108 ? 12.388 0.884 8.726 1.00 94.44 108 GLY A O 1
ATOM 819 N N . THR A 1 109 ? 13.227 2.686 9.773 1.00 94.38 109 THR A N 1
ATOM 820 C CA . THR A 1 109 ? 14.006 3.157 8.617 1.00 94.38 109 THR A CA 1
ATOM 821 C C . THR A 1 109 ? 15.163 2.211 8.294 1.00 94.38 109 THR A C 1
ATOM 823 O O . THR A 1 109 ? 15.394 1.924 7.123 1.00 94.38 109 THR A O 1
ATOM 826 N N . ILE A 1 110 ? 15.861 1.670 9.301 1.00 94.88 110 ILE A N 1
ATOM 827 C CA . ILE A 1 110 ? 16.926 0.674 9.085 1.00 94.88 110 ILE A CA 1
ATOM 828 C C . ILE A 1 110 ? 16.355 -0.604 8.460 1.00 94.88 110 ILE A C 1
ATOM 830 O O . ILE A 1 110 ? 16.924 -1.115 7.501 1.00 94.88 110 ILE A O 1
ATOM 834 N N . LEU A 1 111 ? 15.218 -1.101 8.954 1.00 93.44 111 LEU A N 1
ATOM 835 C CA . LEU A 1 111 ? 14.558 -2.276 8.378 1.00 93.44 111 LEU A CA 1
ATOM 836 C C . LEU A 1 111 ? 14.114 -2.025 6.932 1.00 93.44 111 LEU A C 1
ATOM 838 O O . LEU A 1 111 ? 14.352 -2.868 6.069 1.00 93.44 111 LEU A O 1
ATOM 842 N N . ALA A 1 112 ? 13.531 -0.858 6.648 1.00 90.88 112 ALA A N 1
ATOM 843 C CA . ALA A 1 112 ? 13.163 -0.470 5.289 1.00 90.88 112 ALA A CA 1
ATOM 844 C C . ALA A 1 112 ? 14.389 -0.389 4.364 1.00 90.88 112 ALA A C 1
ATOM 846 O O . ALA A 1 112 ? 14.331 -0.866 3.234 1.00 90.88 112 ALA A O 1
ATOM 847 N N . MET A 1 113 ? 15.511 0.150 4.850 1.00 90.88 113 MET A N 1
ATOM 848 C CA . MET A 1 113 ? 16.774 0.203 4.109 1.00 90.88 113 MET A CA 1
ATOM 849 C C . MET A 1 113 ? 17.330 -1.197 3.826 1.00 90.88 113 MET A C 1
ATOM 851 O O . MET A 1 113 ? 17.768 -1.456 2.712 1.00 90.88 113 MET A O 1
ATOM 855 N N . ILE A 1 114 ? 17.283 -2.111 4.800 1.00 91.81 114 ILE A N 1
ATOM 856 C CA . ILE A 1 114 ? 17.687 -3.510 4.601 1.00 91.81 114 ILE A CA 1
ATOM 857 C C . ILE A 1 114 ? 16.850 -4.134 3.482 1.00 91.81 114 ILE A C 1
ATOM 859 O O . ILE A 1 114 ? 17.411 -4.682 2.539 1.00 91.81 114 ILE A O 1
ATOM 863 N N . ILE A 1 115 ? 15.523 -4.000 3.540 1.00 88.50 115 ILE A N 1
ATOM 864 C CA . ILE A 1 115 ? 14.631 -4.510 2.491 1.00 88.50 115 ILE A CA 1
ATOM 865 C C . ILE A 1 115 ? 14.986 -3.889 1.132 1.00 88.50 115 ILE A C 1
ATOM 867 O O . ILE A 1 115 ? 15.098 -4.615 0.150 1.00 88.50 115 ILE A O 1
ATOM 871 N N . ALA A 1 116 ? 15.228 -2.578 1.076 1.00 85.81 116 ALA A N 1
ATOM 872 C CA . ALA A 1 116 ? 15.591 -1.885 -0.159 1.00 85.81 116 ALA A CA 1
ATOM 873 C C . ALA A 1 116 ? 16.928 -2.354 -0.764 1.00 85.81 116 ALA A C 1
ATOM 875 O O . ALA A 1 116 ? 17.082 -2.309 -1.976 1.00 85.81 116 ALA A O 1
ATOM 876 N N . ILE A 1 117 ? 17.884 -2.812 0.053 1.00 87.00 117 ILE A N 1
ATOM 877 C CA . ILE A 1 117 ? 19.169 -3.349 -0.430 1.00 87.00 117 ILE A CA 1
ATOM 878 C C . ILE A 1 117 ? 19.006 -4.760 -1.014 1.00 87.00 117 ILE A C 1
ATOM 880 O O . ILE A 1 117 ? 19.700 -5.105 -1.964 1.00 87.00 117 ILE A O 1
ATOM 884 N N . TYR A 1 118 ? 18.115 -5.583 -0.452 1.00 83.56 118 TYR A N 1
ATOM 885 C CA . TYR A 1 118 ? 17.943 -6.981 -0.875 1.00 83.56 118 TYR A CA 1
ATOM 886 C C . TYR A 1 118 ? 16.909 -7.182 -1.988 1.00 83.56 118 TYR A C 1
ATOM 888 O O . TYR A 1 118 ? 16.935 -8.210 -2.661 1.00 83.56 118 TYR A O 1
ATOM 896 N N . PHE A 1 119 ? 15.979 -6.246 -2.172 1.00 73.75 119 PHE A N 1
ATOM 897 C CA . PHE A 1 119 ? 14.956 -6.332 -3.209 1.00 73.75 119 PHE A CA 1
ATOM 898 C C . PHE A 1 119 ? 15.289 -5.381 -4.359 1.00 73.75 119 PHE A C 1
ATOM 900 O O . PHE A 1 119 ? 15.088 -4.176 -4.256 1.00 73.75 119 PHE A O 1
ATOM 907 N N . GLU A 1 120 ? 15.764 -5.945 -5.468 1.00 64.81 120 GLU A N 1
ATOM 908 C CA . GLU A 1 120 ? 16.306 -5.180 -6.601 1.00 64.81 120 GLU A CA 1
ATOM 909 C C . GLU A 1 120 ? 15.241 -4.452 -7.440 1.00 64.81 120 GLU A C 1
ATOM 911 O O . GLU A 1 120 ? 15.539 -3.429 -8.045 1.00 64.81 120 GLU A O 1
ATOM 916 N N . ALA A 1 121 ? 13.992 -4.934 -7.465 1.00 70.75 121 ALA A N 1
ATOM 917 C CA . ALA A 1 121 ? 12.945 -4.371 -8.321 1.00 70.75 121 ALA A CA 1
ATOM 918 C C . ALA A 1 121 ? 11.890 -3.598 -7.516 1.00 70.75 121 ALA A C 1
ATOM 920 O O . ALA A 1 121 ? 10.998 -4.201 -6.902 1.00 70.75 121 ALA A O 1
ATOM 921 N N . LEU A 1 122 ? 11.939 -2.261 -7.587 1.00 72.69 122 LEU A N 1
ATOM 922 C CA . LEU A 1 122 ? 10.977 -1.345 -6.956 1.00 72.69 122 LEU A CA 1
ATOM 923 C C . LEU A 1 122 ? 9.529 -1.710 -7.313 1.00 72.69 122 LEU A C 1
ATOM 925 O O . LEU A 1 122 ? 8.648 -1.756 -6.449 1.00 72.69 122 LEU A O 1
ATOM 929 N N . TYR A 1 123 ? 9.300 -2.010 -8.591 1.00 72.25 123 TYR A N 1
ATOM 930 C CA . TYR A 1 123 ? 7.994 -2.384 -9.123 1.00 72.25 123 TYR A CA 1
ATOM 931 C C . TYR A 1 123 ? 7.369 -3.573 -8.375 1.00 72.25 123 TYR A C 1
ATOM 933 O O . TYR A 1 123 ? 6.191 -3.528 -8.013 1.00 72.25 123 TYR A O 1
ATOM 941 N N . LYS A 1 124 ? 8.167 -4.602 -8.048 1.00 72.94 124 LYS A N 1
ATOM 942 C CA . LYS A 1 124 ? 7.688 -5.796 -7.332 1.00 72.94 124 LYS A CA 1
ATOM 943 C C . LYS A 1 124 ? 7.201 -5.443 -5.930 1.00 72.94 124 LYS A C 1
ATOM 945 O O . LYS A 1 124 ? 6.113 -5.863 -5.540 1.00 72.94 124 LYS A O 1
ATOM 950 N N . LEU A 1 125 ? 7.962 -4.637 -5.187 1.00 75.25 125 LEU A N 1
ATOM 951 C CA . LEU A 1 125 ? 7.558 -4.194 -3.848 1.00 75.25 125 LEU A CA 1
ATOM 952 C C . LEU A 1 125 ? 6.228 -3.435 -3.873 1.00 75.25 125 LEU A C 1
ATOM 954 O O . LEU A 1 125 ? 5.382 -3.655 -3.005 1.00 75.25 125 LEU A O 1
ATOM 958 N N . ILE A 1 126 ? 6.032 -2.563 -4.867 1.00 77.44 126 ILE A N 1
ATOM 959 C CA . ILE A 1 126 ? 4.805 -1.767 -4.992 1.00 77.44 126 ILE A CA 1
ATOM 960 C C . ILE A 1 126 ? 3.597 -2.668 -5.267 1.00 77.44 126 ILE A C 1
ATOM 962 O O . ILE A 1 126 ? 2.574 -2.523 -4.592 1.00 77.44 126 ILE A O 1
ATOM 966 N N . ILE A 1 127 ? 3.722 -3.621 -6.197 1.00 77.62 127 ILE A N 1
ATOM 967 C CA . ILE A 1 127 ? 2.651 -4.580 -6.504 1.00 77.62 127 ILE A CA 1
ATOM 968 C C . ILE A 1 127 ? 2.264 -5.375 -5.261 1.00 77.62 127 ILE A C 1
ATOM 970 O O . ILE A 1 127 ? 1.089 -5.406 -4.892 1.00 77.62 127 ILE A O 1
ATOM 974 N N . PHE A 1 128 ? 3.239 -6.000 -4.598 1.00 75.81 128 PHE A N 1
ATOM 975 C CA . PHE A 1 128 ? 2.960 -6.852 -3.443 1.00 75.81 128 PHE A CA 1
ATOM 976 C C . PHE A 1 128 ? 2.350 -6.062 -2.279 1.00 75.81 128 PHE A C 1
ATOM 978 O O . PHE A 1 128 ? 1.388 -6.520 -1.661 1.00 75.81 128 PHE A O 1
ATOM 985 N N . SER A 1 129 ? 2.857 -4.856 -2.011 1.00 78.81 129 SER A N 1
ATOM 986 C CA . SER A 1 129 ? 2.324 -3.974 -0.968 1.00 78.81 129 SER A CA 1
ATOM 987 C C . SER A 1 129 ? 0.873 -3.558 -1.248 1.00 78.81 129 SER A C 1
ATOM 989 O O . SER A 1 129 ? 0.000 -3.694 -0.384 1.00 78.81 129 SER A O 1
ATOM 991 N N . GLY A 1 130 ? 0.585 -3.109 -2.476 1.00 77.44 130 GLY A N 1
ATOM 992 C CA . GLY A 1 130 ? -0.757 -2.681 -2.876 1.00 77.44 130 GLY A CA 1
ATOM 993 C C . GLY A 1 130 ? -1.778 -3.820 -2.860 1.00 77.44 130 GLY A C 1
ATOM 994 O O . GLY A 1 130 ? -2.916 -3.632 -2.417 1.00 77.44 130 GLY A O 1
ATOM 995 N N . ALA A 1 131 ? -1.356 -5.014 -3.278 1.00 77.81 131 ALA A N 1
ATOM 996 C CA . ALA A 1 131 ? -2.195 -6.201 -3.314 1.00 77.81 131 ALA A CA 1
ATOM 997 C C . ALA A 1 131 ? -2.739 -6.571 -1.925 1.00 77.81 131 ALA A C 1
ATOM 999 O O . ALA A 1 131 ? -3.950 -6.724 -1.733 1.00 77.81 131 ALA A O 1
ATOM 1000 N N . ILE A 1 132 ? -1.864 -6.629 -0.921 1.00 76.75 132 ILE A N 1
ATOM 1001 C CA . ILE A 1 132 ? -2.262 -6.976 0.448 1.00 76.75 132 ILE A CA 1
ATOM 1002 C C . ILE A 1 132 ? -3.276 -5.960 0.990 1.00 76.75 132 ILE A C 1
ATOM 1004 O O . ILE A 1 132 ? -4.271 -6.351 1.607 1.00 76.75 132 ILE A O 1
ATOM 1008 N N . GLY A 1 133 ? -3.077 -4.664 0.729 1.00 82.81 133 GLY A N 1
ATOM 1009 C CA . GLY A 1 133 ? -3.981 -3.611 1.198 1.00 82.81 133 GLY A CA 1
ATOM 1010 C C . GLY A 1 133 ? -5.416 -3.768 0.681 1.00 82.81 133 GLY A C 1
ATOM 1011 O O . GLY A 1 133 ? -6.370 -3.709 1.466 1.00 82.81 133 GLY A O 1
ATOM 1012 N N . LEU A 1 134 ? -5.575 -4.019 -0.622 1.00 84.25 134 LEU A N 1
ATOM 1013 C CA . LEU A 1 134 ? -6.887 -4.162 -1.266 1.00 84.25 134 LEU A CA 1
ATOM 1014 C C . LEU A 1 134 ? -7.623 -5.447 -0.869 1.00 84.25 134 LEU A C 1
ATOM 1016 O O . LEU A 1 134 ? -8.841 -5.419 -0.680 1.00 84.25 134 LEU A O 1
ATOM 1020 N N . ALA A 1 135 ? -6.913 -6.565 -0.714 1.00 85.81 135 ALA A N 1
ATOM 1021 C CA . ALA A 1 135 ? -7.536 -7.828 -0.323 1.00 85.81 135 ALA A CA 1
ATOM 1022 C C . ALA A 1 135 ? -8.002 -7.827 1.145 1.00 85.81 135 ALA A C 1
ATOM 1024 O O . ALA A 1 135 ? -9.031 -8.421 1.474 1.00 85.81 135 ALA A O 1
ATOM 1025 N N . THR A 1 136 ? -7.262 -7.160 2.038 1.00 85.88 136 THR A N 1
ATOM 1026 C CA . THR A 1 136 ? -7.410 -7.361 3.491 1.00 85.88 136 THR A CA 1
ATOM 1027 C C . THR A 1 136 ? -8.037 -6.177 4.232 1.00 85.88 136 THR A C 1
ATOM 1029 O O . THR A 1 136 ? -8.923 -6.368 5.067 1.00 85.88 136 THR A O 1
ATOM 1032 N N . VAL A 1 137 ? -7.618 -4.943 3.940 1.00 89.12 137 VAL A N 1
ATOM 1033 C CA . VAL A 1 137 ? -7.996 -3.752 4.727 1.00 89.12 137 VAL A CA 1
ATOM 1034 C C . VAL A 1 137 ? -9.145 -2.980 4.086 1.00 89.12 137 VAL A C 1
ATOM 1036 O O . VAL A 1 137 ? -9.952 -2.374 4.788 1.00 89.12 137 VAL A O 1
ATOM 1039 N N . PHE A 1 138 ? -9.265 -3.021 2.758 1.00 92.88 138 PHE A N 1
ATOM 1040 C CA . PHE A 1 138 ? -10.254 -2.226 2.028 1.00 92.88 138 PHE A CA 1
ATOM 1041 C C . PHE A 1 138 ? -11.690 -2.421 2.539 1.00 92.88 138 PHE A C 1
ATOM 1043 O O . PHE A 1 138 ? -12.363 -1.443 2.870 1.00 92.88 138 PHE A O 1
ATOM 1050 N N . ALA A 1 139 ? -12.152 -3.672 2.648 1.00 92.69 139 ALA A N 1
ATOM 1051 C CA . ALA A 1 139 ? -13.520 -3.968 3.067 1.00 92.69 139 ALA A CA 1
ATOM 1052 C C . ALA A 1 139 ? -13.801 -3.437 4.481 1.00 92.69 139 ALA A C 1
ATOM 1054 O O . ALA A 1 139 ? -14.772 -2.711 4.691 1.00 92.69 139 ALA A O 1
ATOM 1055 N N . SER A 1 140 ? -12.925 -3.744 5.440 1.00 91.56 140 SER A N 1
ATOM 1056 C CA . SER A 1 140 ? -13.083 -3.318 6.833 1.00 91.56 140 SER A CA 1
ATOM 1057 C C . SER A 1 140 ? -13.037 -1.798 6.992 1.00 91.56 140 SER A C 1
ATOM 1059 O O . SER A 1 140 ? -13.857 -1.244 7.726 1.00 91.56 140 SER A O 1
ATOM 1061 N N . TYR A 1 141 ? -12.168 -1.109 6.252 1.00 90.94 141 TYR A N 1
ATOM 1062 C CA . TYR A 1 141 ? -12.073 0.349 6.276 1.00 90.94 141 TYR A CA 1
ATOM 1063 C C . TYR A 1 141 ? -13.309 1.027 5.665 1.00 90.94 141 TYR A C 1
ATOM 1065 O O . TYR A 1 141 ? -13.958 1.851 6.312 1.00 90.94 141 TYR A O 1
ATOM 1073 N N . VAL A 1 142 ? -13.689 0.650 4.440 1.00 92.44 142 VAL A N 1
ATOM 1074 C CA . VAL A 1 142 ? -14.817 1.270 3.725 1.00 92.44 142 VAL A CA 1
ATOM 1075 C C . VAL A 1 142 ? -16.137 0.975 4.433 1.00 92.44 142 VAL A C 1
ATOM 1077 O O . VAL A 1 142 ? -16.905 1.892 4.729 1.00 92.44 142 VAL A O 1
ATOM 1080 N N . PHE A 1 143 ? -16.416 -0.285 4.763 1.00 91.94 143 PHE A N 1
ATOM 1081 C CA . PHE A 1 143 ? -17.673 -0.631 5.424 1.00 91.94 143 PHE A CA 1
ATOM 1082 C C . PHE A 1 143 ? -17.700 -0.152 6.873 1.00 91.94 143 PHE A C 1
ATOM 1084 O O . PHE A 1 143 ? -18.759 0.265 7.334 1.00 91.94 143 PHE A O 1
ATOM 1091 N N . GLY A 1 144 ? -16.555 -0.110 7.558 1.00 88.56 144 GLY A N 1
ATOM 1092 C CA . GLY A 1 144 ? -16.444 0.513 8.874 1.00 88.56 144 GLY A CA 1
ATOM 1093 C C . GLY A 1 144 ? -16.877 1.981 8.863 1.00 88.56 144 GLY A C 1
ATOM 1094 O O . GLY A 1 144 ? -17.582 2.400 9.773 1.00 88.56 144 GLY A O 1
ATOM 1095 N N . LEU A 1 145 ? -16.534 2.741 7.815 1.00 87.44 145 LEU A N 1
ATOM 1096 C CA . LEU A 1 145 ? -16.884 4.162 7.673 1.00 87.44 145 LEU A CA 1
ATOM 1097 C C . LEU A 1 145 ? -18.289 4.415 7.113 1.00 87.44 145 LEU A C 1
ATOM 1099 O O . LEU A 1 145 ? -18.954 5.392 7.479 1.00 87.44 145 LEU A O 1
ATOM 1103 N N . PHE A 1 146 ? -18.774 3.574 6.203 1.00 87.44 146 PHE A N 1
ATOM 1104 C CA . PHE A 1 146 ? -20.011 3.859 5.470 1.00 87.44 146 PHE A CA 1
ATOM 1105 C C . PHE A 1 146 ? -21.196 2.996 5.902 1.00 87.44 146 PHE A C 1
ATOM 1107 O O . PHE A 1 146 ? -22.329 3.486 5.882 1.00 87.44 146 PHE A O 1
ATOM 1114 N N . TRP A 1 147 ? -20.966 1.775 6.384 1.00 91.81 147 TRP A N 1
ATOM 1115 C CA . TRP A 1 147 ? -22.023 0.821 6.700 1.00 91.81 147 TRP A CA 1
ATOM 1116 C C . TRP A 1 147 ? -22.273 0.703 8.208 1.00 91.81 147 TRP A C 1
ATOM 1118 O O . TRP A 1 147 ? -21.517 0.089 8.950 1.00 91.81 147 TRP A O 1
ATOM 1128 N N . LYS A 1 148 ? -23.416 1.228 8.664 1.00 88.44 148 LYS A N 1
ATOM 1129 C CA . LYS A 1 148 ? -23.796 1.283 10.094 1.00 88.44 148 LYS A CA 1
ATOM 1130 C C . LYS A 1 148 ? -23.918 -0.079 10.790 1.00 88.44 148 LYS A C 1
ATOM 1132 O O . LYS A 1 148 ? -24.022 -0.135 12.007 1.00 88.44 148 LYS A O 1
ATOM 1137 N N . LYS A 1 149 ? -23.985 -1.167 10.022 1.00 91.69 149 LYS A N 1
ATOM 1138 C CA . LYS A 1 149 ? -24.113 -2.534 10.538 1.00 91.69 149 LYS A CA 1
ATOM 1139 C C . LYS A 1 149 ? -22.768 -3.255 10.666 1.00 91.69 149 LYS A C 1
ATOM 1141 O O . LYS A 1 149 ? -22.769 -4.376 11.169 1.00 91.69 149 LYS A O 1
ATOM 1146 N N . ALA A 1 150 ? -21.665 -2.641 10.230 1.00 92.75 150 ALA A N 1
ATOM 1147 C CA . ALA A 1 150 ? -20.326 -3.195 10.378 1.00 92.75 150 ALA A CA 1
ATOM 1148 C C . ALA A 1 150 ? -19.951 -3.311 11.863 1.00 92.75 150 ALA A C 1
ATOM 1150 O O . ALA A 1 150 ? -20.234 -2.419 12.663 1.00 92.75 150 ALA A O 1
ATOM 1151 N N . ASN A 1 151 ? -19.295 -4.407 12.234 1.00 95.06 151 ASN A N 1
ATOM 1152 C CA . ASN A 1 151 ? -18.833 -4.642 13.599 1.00 95.06 151 ASN A CA 1
ATOM 1153 C C . ASN A 1 151 ? -17.406 -5.206 13.624 1.00 95.06 151 ASN A C 1
ATOM 1155 O O . ASN A 1 151 ? -16.856 -5.612 12.600 1.00 95.06 151 ASN A O 1
ATOM 1159 N N . THR A 1 152 ? -16.799 -5.237 14.813 1.00 93.50 152 THR A N 1
ATOM 1160 C CA . THR A 1 152 ? -15.398 -5.647 14.986 1.00 93.50 152 THR A CA 1
ATOM 1161 C C . THR A 1 152 ? -15.148 -7.095 14.550 1.00 93.50 152 THR A C 1
ATOM 1163 O O . THR A 1 152 ? -14.142 -7.358 13.900 1.00 93.50 152 THR A O 1
ATOM 1166 N N . ILE A 1 153 ? -16.068 -8.026 14.839 1.00 95.69 153 ILE A N 1
ATOM 1167 C CA . ILE A 1 153 ? -15.901 -9.442 14.463 1.00 95.69 153 ILE A CA 1
ATOM 1168 C C . ILE A 1 153 ? -15.945 -9.613 12.941 1.00 95.69 153 ILE A C 1
ATOM 1170 O O . ILE A 1 153 ? -15.096 -10.306 12.383 1.00 95.69 153 ILE A O 1
ATOM 1174 N N . GLY A 1 154 ? -16.887 -8.959 12.257 1.00 95.19 154 GLY A N 1
ATOM 1175 C CA . GLY A 1 154 ? -16.962 -8.988 10.796 1.00 95.19 154 GLY A CA 1
ATOM 1176 C C . GLY A 1 154 ? -15.755 -8.331 10.136 1.00 95.19 154 GLY A C 1
ATOM 1177 O O . GLY A 1 154 ? -15.219 -8.886 9.181 1.00 95.19 154 GLY A O 1
ATOM 1178 N N . ALA A 1 155 ? -15.256 -7.222 10.689 1.00 94.62 155 ALA A N 1
ATOM 1179 C CA . ALA A 1 155 ? -14.040 -6.573 10.205 1.00 94.62 155 ALA A CA 1
ATOM 1180 C C . ALA A 1 155 ? -12.809 -7.493 10.310 1.00 94.62 155 ALA A C 1
ATOM 1182 O O . ALA A 1 155 ? -12.118 -7.703 9.314 1.00 94.62 155 ALA A O 1
ATOM 1183 N N . ILE A 1 156 ? -12.568 -8.109 11.472 1.00 95.25 156 ILE A N 1
ATOM 1184 C CA . ILE A 1 156 ? -11.439 -9.036 11.666 1.00 95.25 156 ILE A CA 1
ATOM 1185 C C . ILE A 1 156 ? -11.592 -10.277 10.774 1.00 95.25 156 ILE A C 1
ATOM 1187 O O . ILE A 1 156 ? -10.636 -10.698 10.126 1.00 95.25 156 ILE A O 1
ATOM 1191 N N . SER A 1 157 ? -12.802 -10.835 10.686 1.00 96.06 157 SER A N 1
ATOM 1192 C CA . SER A 1 157 ? -13.066 -12.011 9.847 1.00 96.06 157 SER A CA 1
ATOM 1193 C C . SER A 1 157 ? -12.834 -11.709 8.368 1.00 96.06 157 SER A C 1
ATOM 1195 O O . SER A 1 157 ? -12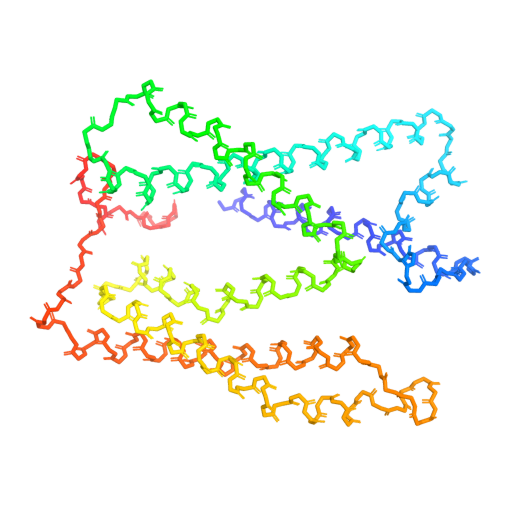.238 -12.521 7.668 1.00 96.06 157 SER A O 1
ATOM 1197 N N . SER A 1 158 ? -13.242 -10.526 7.897 1.00 95.94 158 SER A N 1
ATOM 1198 C CA . SER A 1 158 ? -13.006 -10.088 6.517 1.00 95.94 158 SER A CA 1
ATOM 1199 C C . SER A 1 158 ? -11.526 -9.937 6.184 1.00 95.94 158 SER A C 1
ATOM 1201 O O . SER A 1 158 ? -11.109 -10.341 5.103 1.00 95.94 158 SER A O 1
ATOM 1203 N N . TYR A 1 159 ? -10.721 -9.442 7.131 1.00 94.75 159 TYR A N 1
ATOM 1204 C CA . TYR A 1 159 ? -9.278 -9.307 6.959 1.00 94.75 159 TYR A CA 1
ATOM 1205 C C . TYR A 1 159 ? -8.626 -10.668 6.691 1.00 94.75 159 TYR A C 1
ATOM 1207 O O . TYR A 1 159 ? -7.954 -10.847 5.675 1.00 94.75 159 TYR A O 1
ATOM 1215 N N . PHE A 1 160 ? -8.881 -11.651 7.562 1.00 95.50 160 PHE A N 1
ATOM 1216 C CA . PHE A 1 160 ? -8.309 -12.990 7.411 1.00 95.50 160 PHE A CA 1
ATOM 1217 C C . PHE A 1 160 ? -8.892 -13.741 6.215 1.00 95.50 160 PHE A C 1
ATOM 1219 O O . PHE A 1 160 ? -8.141 -14.379 5.483 1.00 95.50 160 PHE A O 1
ATOM 1226 N N . ALA A 1 161 ? -10.200 -13.640 5.967 1.00 95.50 161 ALA A N 1
ATOM 1227 C CA . ALA A 1 161 ? -10.820 -14.262 4.801 1.00 95.50 161 ALA A CA 1
ATOM 1228 C C . ALA A 1 161 ? -10.267 -13.685 3.491 1.00 95.50 161 ALA A C 1
ATOM 1230 O O . ALA A 1 161 ? -9.958 -14.445 2.576 1.00 95.50 161 ALA A O 1
ATOM 1231 N N . GLY A 1 162 ? -10.076 -12.366 3.413 1.00 94.81 162 GLY A N 1
ATOM 1232 C CA . GLY A 1 162 ? -9.435 -11.698 2.282 1.00 94.81 162 GLY A CA 1
ATOM 1233 C C . GLY A 1 162 ? -7.987 -12.144 2.085 1.00 94.81 162 GLY A C 1
ATOM 1234 O O . GLY A 1 162 ? -7.599 -12.497 0.977 1.00 94.81 162 GLY A O 1
ATOM 1235 N N . MET A 1 163 ? -7.201 -12.217 3.163 1.00 93.62 163 MET A N 1
ATOM 1236 C CA . MET A 1 163 ? -5.807 -12.670 3.102 1.00 93.62 163 MET A CA 1
ATOM 1237 C C . MET A 1 163 ? -5.696 -14.124 2.627 1.00 93.62 163 MET A C 1
ATOM 1239 O O . MET A 1 163 ? -4.956 -14.418 1.691 1.00 93.62 163 MET A O 1
ATOM 1243 N N . VAL A 1 164 ? -6.447 -15.033 3.252 1.00 95.00 164 VAL A N 1
ATOM 1244 C CA . VAL A 1 164 ? -6.417 -16.466 2.931 1.00 95.00 164 VAL A CA 1
ATOM 1245 C C . VAL A 1 164 ? -6.929 -16.711 1.515 1.00 95.00 164 VAL A C 1
ATOM 1247 O O . VAL A 1 164 ? -6.299 -17.443 0.755 1.00 95.00 164 VAL A O 1
ATOM 1250 N N . SER A 1 165 ? -8.037 -16.074 1.129 1.00 94.88 165 SER A N 1
ATOM 1251 C CA . SER A 1 165 ? -8.571 -16.217 -0.228 1.00 94.88 165 SER A CA 1
ATOM 1252 C C . SER A 1 165 ? -7.643 -15.642 -1.293 1.00 94.88 165 SER A C 1
ATOM 1254 O O . SER A 1 165 ? -7.555 -16.233 -2.366 1.00 94.88 165 SER A O 1
ATOM 1256 N N . TRP A 1 166 ? -6.912 -14.560 -1.009 1.00 94.44 166 TRP A N 1
ATOM 1257 C CA . TRP A 1 166 ? -5.907 -14.022 -1.927 1.00 94.44 166 TRP A CA 1
ATOM 1258 C C . TRP A 1 166 ? -4.753 -14.998 -2.139 1.00 94.44 166 TRP A C 1
ATOM 1260 O O . TRP A 1 166 ? -4.422 -15.289 -3.284 1.00 94.44 166 TRP A O 1
ATOM 1270 N N . VAL A 1 167 ? -4.200 -15.570 -1.064 1.00 93.19 167 VAL A N 1
ATOM 1271 C CA . VAL A 1 167 ? -3.125 -16.571 -1.167 1.00 93.19 167 VAL A CA 1
ATOM 1272 C C . VAL A 1 167 ? -3.598 -17.805 -1.937 1.00 93.19 167 VAL A C 1
ATOM 1274 O O . VAL A 1 167 ? -2.903 -18.265 -2.837 1.00 93.19 167 VAL A O 1
ATOM 1277 N N . ILE A 1 168 ? -4.792 -18.324 -1.635 1.00 95.06 168 ILE A N 1
ATOM 1278 C CA . ILE A 1 168 ? -5.350 -19.480 -2.353 1.00 95.06 168 ILE A CA 1
ATOM 1279 C C . ILE A 1 168 ? -5.568 -19.145 -3.832 1.00 95.06 168 ILE A C 1
ATOM 1281 O O . ILE A 1 168 ? -5.157 -19.914 -4.695 1.00 95.06 168 ILE A O 1
ATOM 1285 N N . SER A 1 169 ? -6.175 -17.995 -4.132 1.00 93.88 169 SER A N 1
ATOM 1286 C CA . SER A 1 169 ? -6.419 -17.566 -5.515 1.00 93.88 169 SER A CA 1
ATOM 1287 C C . SER A 1 169 ? -5.108 -17.401 -6.280 1.00 93.88 169 SER A C 1
ATOM 1289 O O . SER A 1 169 ? -5.009 -17.876 -7.406 1.00 93.88 169 SER A O 1
ATOM 1291 N N . PHE A 1 170 ? -4.080 -16.834 -5.640 1.00 93.44 170 PHE A N 1
ATOM 1292 C CA . PHE A 1 170 ? -2.748 -16.702 -6.224 1.00 93.44 170 PHE A CA 1
ATOM 1293 C C . PHE A 1 170 ? -2.176 -18.065 -6.603 1.00 93.44 170 PHE A C 1
ATOM 1295 O O . PHE A 1 170 ? -1.768 -18.253 -7.743 1.00 93.44 170 PHE A O 1
ATOM 1302 N N . LEU A 1 171 ? -2.214 -19.042 -5.695 1.00 94.12 171 LEU A N 1
ATOM 1303 C CA . LEU A 1 171 ? -1.704 -20.388 -5.966 1.00 94.12 171 LEU A CA 1
ATOM 1304 C C . LEU A 1 171 ? -2.468 -21.108 -7.090 1.00 94.12 171 LEU A C 1
ATOM 1306 O O . LEU A 1 171 ? -1.870 -21.903 -7.809 1.00 94.12 171 LEU A O 1
ATOM 1310 N N . LEU A 1 172 ? -3.765 -20.831 -7.254 1.00 95.19 172 LEU A N 1
ATOM 1311 C CA . LEU A 1 172 ? -4.589 -21.415 -8.318 1.00 95.19 172 LEU A CA 1
ATOM 1312 C C . LEU A 1 172 ? -4.367 -20.746 -9.680 1.00 95.19 172 LEU A C 1
ATOM 1314 O O . LEU A 1 172 ? -4.370 -21.428 -10.701 1.00 95.19 172 LEU A O 1
ATOM 1318 N N . VAL A 1 173 ? -4.186 -19.425 -9.704 1.00 94.69 173 VAL A N 1
ATOM 1319 C CA . VAL A 1 173 ? -4.024 -18.642 -10.940 1.00 94.69 173 VAL A CA 1
ATOM 1320 C C . VAL A 1 173 ? -2.580 -18.671 -11.438 1.00 94.69 173 VAL A C 1
ATOM 1322 O O . VAL A 1 173 ? -2.349 -18.625 -12.645 1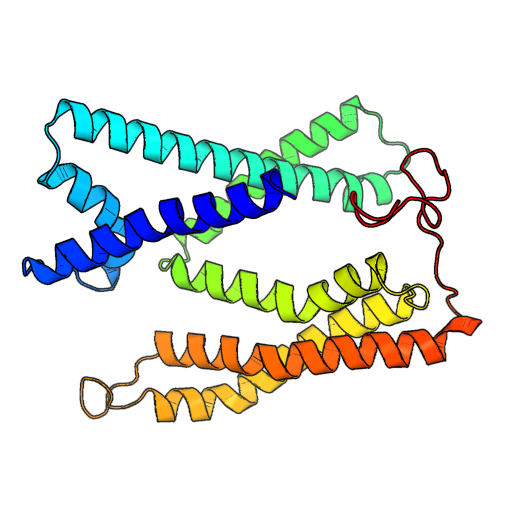.00 94.69 173 VAL A O 1
ATOM 1325 N N . PHE A 1 174 ? -1.596 -18.781 -10.546 1.00 93.56 174 PHE A N 1
ATOM 1326 C CA . PHE A 1 174 ? -0.182 -18.685 -10.905 1.00 93.56 174 PHE A CA 1
ATOM 1327 C C . PHE A 1 174 ? 0.265 -19.667 -12.008 1.00 93.56 174 PHE A C 1
ATOM 1329 O O . PHE A 1 174 ? 0.928 -19.208 -12.936 1.00 93.56 174 PHE A O 1
ATOM 1336 N N . PRO A 1 175 ? -0.141 -20.954 -12.021 1.00 94.06 175 PRO A N 1
ATOM 1337 C CA . PRO A 1 175 ? 0.179 -21.858 -13.129 1.00 94.06 175 PRO A CA 1
ATOM 1338 C C . PRO A 1 175 ? -0.366 -21.367 -14.476 1.00 94.06 175 PRO A C 1
ATOM 1340 O O . PRO A 1 175 ? 0.369 -21.299 -15.455 1.00 94.06 175 PRO A O 1
ATOM 1343 N N . THR A 1 176 ? -1.629 -20.933 -14.509 1.00 93.44 176 THR A N 1
ATOM 1344 C CA . THR A 1 176 ? -2.243 -20.395 -15.734 1.00 93.44 176 THR A CA 1
ATOM 1345 C C . THR A 1 176 ? -1.611 -19.074 -16.172 1.00 93.44 176 THR A C 1
ATOM 1347 O O . THR A 1 176 ? -1.509 -18.802 -17.365 1.00 93.44 176 THR A O 1
ATOM 1350 N N . ALA A 1 177 ? -1.137 -18.263 -15.222 1.00 92.38 177 ALA A N 1
ATOM 1351 C CA . ALA A 1 177 ? -0.431 -17.024 -15.516 1.00 92.38 177 ALA A CA 1
ATOM 1352 C C . ALA A 1 177 ? 0.955 -17.288 -16.124 1.00 92.38 177 ALA A C 1
ATOM 1354 O O . ALA A 1 177 ? 1.368 -16.545 -17.009 1.00 92.38 177 ALA A O 1
ATOM 1355 N N . ILE A 1 178 ? 1.653 -18.348 -15.697 1.00 92.31 178 ILE A N 1
ATOM 1356 C CA . ILE A 1 178 ? 2.909 -18.794 -16.321 1.00 92.31 178 ILE A CA 1
ATOM 1357 C C . ILE A 1 178 ? 2.652 -19.216 -17.768 1.00 92.31 178 ILE A C 1
ATOM 1359 O O . ILE A 1 178 ? 3.341 -18.742 -18.668 1.00 92.31 178 ILE A O 1
ATOM 1363 N N . GLU A 1 179 ? 1.643 -20.059 -18.000 1.00 91.25 179 GLU A N 1
ATOM 1364 C CA . GLU A 1 179 ? 1.282 -20.520 -19.347 1.00 91.25 179 GLU A CA 1
ATOM 1365 C C . GLU A 1 179 ? 0.942 -19.345 -20.274 1.00 91.25 179 GLU A C 1
ATOM 1367 O O . GLU A 1 179 ? 1.459 -19.270 -21.386 1.00 91.25 179 GLU A O 1
ATOM 1372 N N . ALA A 1 180 ? 0.145 -18.384 -19.796 1.00 90.38 180 ALA A N 1
ATOM 1373 C CA . ALA A 1 180 ? -0.214 -17.186 -20.554 1.00 90.38 180 ALA A CA 1
ATOM 1374 C C . ALA A 1 180 ? 0.982 -16.259 -20.846 1.00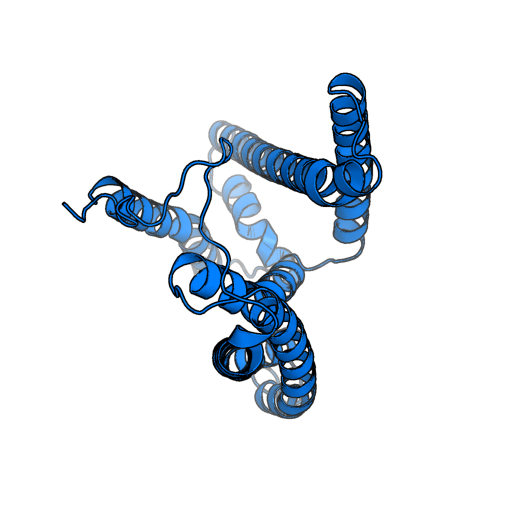 90.38 180 ALA A C 1
ATOM 1376 O O . ALA A 1 180 ? 0.960 -15.526 -21.831 1.00 90.38 180 ALA A O 1
ATOM 1377 N N . ASN A 1 181 ? 2.021 -16.302 -20.007 1.00 91.31 181 ASN A N 1
ATOM 1378 C CA . ASN A 1 181 ? 3.235 -15.493 -20.129 1.00 91.31 181 ASN A CA 1
ATOM 1379 C C . ASN A 1 181 ? 4.440 -16.283 -20.666 1.00 91.31 181 ASN A C 1
ATOM 1381 O O . ASN A 1 181 ? 5.588 -15.889 -20.452 1.00 91.31 181 ASN A O 1
ATOM 1385 N N . THR A 1 182 ? 4.199 -17.391 -21.368 1.00 91.00 182 THR A N 1
ATOM 1386 C CA . THR A 1 182 ? 5.242 -18.166 -22.049 1.00 91.00 182 THR A CA 1
ATOM 1387 C C . THR A 1 182 ? 5.205 -17.889 -23.549 1.00 91.00 182 THR A C 1
ATOM 1389 O O . THR A 1 182 ? 4.144 -17.939 -24.164 1.00 91.00 182 THR A O 1
ATOM 1392 N N . GLY A 1 183 ? 6.360 -17.625 -24.163 1.00 84.62 183 GLY A N 1
ATOM 1393 C CA . GLY A 1 183 ? 6.458 -17.505 -25.620 1.00 84.62 183 GLY A CA 1
ATOM 1394 C C . GLY A 1 183 ? 6.029 -16.155 -26.207 1.00 84.62 183 GLY A C 1
ATOM 1395 O O . GLY A 1 183 ? 5.807 -16.086 -27.411 1.00 84.62 183 GLY A O 1
ATOM 1396 N N . ILE A 1 184 ? 5.882 -15.097 -25.393 1.00 83.25 184 ILE A N 1
ATOM 1397 C CA . ILE A 1 184 ? 5.347 -13.801 -25.857 1.00 83.25 184 ILE A CA 1
ATOM 1398 C C . ILE A 1 184 ? 6.299 -13.088 -26.832 1.00 83.25 184 ILE A C 1
ATOM 1400 O O . ILE A 1 184 ? 5.873 -12.723 -27.925 1.00 83.25 184 ILE A O 1
ATOM 1404 N N . LEU A 1 185 ? 7.559 -12.840 -26.443 1.00 81.19 185 LEU A N 1
ATOM 1405 C CA . LEU A 1 185 ? 8.542 -12.160 -27.312 1.00 81.19 185 LEU A CA 1
ATOM 1406 C C . LEU A 1 185 ? 9.617 -13.119 -27.840 1.00 81.19 185 LEU A C 1
ATOM 1408 O O . LEU A 1 185 ? 10.160 -12.888 -28.917 1.00 81.19 185 LEU A O 1
ATOM 1412 N N . ALA A 1 186 ? 9.903 -14.196 -27.107 1.00 82.25 186 ALA A N 1
ATOM 1413 C CA . ALA A 1 186 ? 10.801 -15.270 -27.509 1.00 82.25 186 ALA A CA 1
ATOM 1414 C C . ALA A 1 186 ? 10.139 -16.625 -27.241 1.00 82.25 186 ALA A C 1
ATOM 1416 O O . ALA A 1 186 ? 9.622 -16.868 -26.150 1.00 82.25 186 ALA A O 1
ATOM 1417 N N . GLU A 1 187 ? 10.134 -17.499 -28.248 1.00 84.75 187 GLU A N 1
ATOM 1418 C CA . GLU A 1 187 ? 9.476 -18.804 -28.184 1.00 84.75 187 GLU A CA 1
ATOM 1419 C C . GLU A 1 187 ? 10.089 -19.674 -27.072 1.00 84.75 187 GLU A C 1
ATOM 1421 O O . GLU A 1 187 ? 11.303 -19.854 -27.002 1.00 84.75 187 GLU A O 1
ATOM 1426 N N . GLY A 1 188 ? 9.243 -20.200 -26.181 1.00 82.31 188 GLY A N 1
ATOM 1427 C CA . GLY A 1 188 ? 9.665 -21.050 -25.062 1.00 82.31 188 GLY A CA 1
ATOM 1428 C C . GLY A 1 188 ? 10.201 -20.320 -23.824 1.00 82.31 188 GLY A C 1
ATOM 1429 O O . GLY A 1 188 ? 10.439 -20.981 -22.813 1.00 82.31 188 GLY A O 1
ATOM 1430 N N . GLU A 1 189 ? 10.350 -18.991 -23.847 1.00 87.38 189 GLU A N 1
ATOM 1431 C CA . GLU A 1 189 ? 10.758 -18.227 -22.660 1.00 87.38 189 GLU A CA 1
ATOM 1432 C C . GLU A 1 189 ? 9.566 -17.801 -21.797 1.00 87.38 189 GLU A C 1
ATOM 1434 O O . GLU A 1 189 ? 8.524 -17.380 -22.304 1.00 87.38 189 GLU A O 1
ATOM 1439 N N . VAL A 1 190 ? 9.735 -17.898 -20.474 1.00 87.19 190 VAL A N 1
ATOM 1440 C CA . VAL A 1 190 ? 8.730 -17.508 -19.476 1.00 87.19 190 VAL A CA 1
ATOM 1441 C C . VAL A 1 190 ? 9.050 -16.121 -18.930 1.00 87.19 190 VAL A C 1
ATOM 1443 O O . VAL A 1 190 ? 10.090 -15.912 -18.298 1.00 87.19 190 VAL A O 1
ATOM 1446 N N . TYR A 1 191 ? 8.108 -15.192 -19.069 1.00 86.69 191 TYR A N 1
ATOM 1447 C CA . TYR A 1 191 ? 8.195 -13.857 -18.477 1.00 86.69 191 TYR A CA 1
ATOM 1448 C C . TYR A 1 191 ? 7.705 -13.891 -17.025 1.00 86.69 191 TYR A C 1
ATOM 1450 O O . TYR A 1 191 ? 6.583 -13.500 -16.707 1.00 86.69 191 TYR A O 1
ATOM 1458 N N . TRP A 1 192 ? 8.564 -14.374 -16.123 1.00 84.75 192 TRP A N 1
ATOM 1459 C CA . TRP A 1 192 ? 8.234 -14.597 -14.708 1.00 84.75 192 TRP A CA 1
ATOM 1460 C C . TRP A 1 192 ? 7.666 -13.375 -13.993 1.00 84.75 192 TRP A C 1
ATOM 1462 O O . TRP A 1 192 ? 6.749 -13.499 -13.187 1.00 84.75 192 TRP A O 1
ATOM 1472 N N . GLU A 1 193 ? 8.201 -12.189 -14.270 1.00 81.44 193 GLU A N 1
ATOM 1473 C CA . GLU A 1 193 ? 7.748 -10.967 -13.606 1.00 81.44 193 GLU A CA 1
ATOM 1474 C C . GLU A 1 193 ? 6.312 -10.611 -13.983 1.00 81.44 193 GLU A C 1
ATOM 1476 O O . GLU A 1 193 ? 5.532 -10.205 -13.122 1.00 81.44 193 GLU A O 1
ATOM 1481 N N . TRP A 1 194 ? 5.957 -10.819 -15.250 1.00 85.81 194 TRP A N 1
ATOM 1482 C CA . TRP A 1 194 ? 4.619 -10.563 -15.767 1.00 85.81 194 TRP A CA 1
ATOM 1483 C C . TRP A 1 194 ? 3.645 -11.617 -15.249 1.00 85.81 194 TRP A C 1
ATOM 1485 O O . TRP A 1 194 ? 2.608 -11.264 -14.701 1.00 85.81 194 TRP A O 1
ATOM 1495 N N . ALA A 1 195 ? 4.044 -12.894 -15.269 1.00 88.94 195 ALA A N 1
ATOM 1496 C CA . ALA A 1 195 ? 3.256 -13.985 -14.698 1.00 88.94 195 ALA A CA 1
ATOM 1497 C C . ALA A 1 195 ? 2.931 -13.763 -13.210 1.00 88.94 195 ALA A C 1
ATOM 1499 O O . ALA A 1 195 ? 1.798 -13.978 -12.775 1.00 88.94 195 ALA A O 1
ATOM 1500 N N . ILE A 1 196 ? 3.911 -13.312 -12.415 1.00 88.50 196 ILE A N 1
ATOM 1501 C CA . ILE A 1 196 ? 3.701 -12.985 -10.998 1.00 88.50 196 ILE A CA 1
ATOM 1502 C C . ILE A 1 196 ? 2.754 -11.791 -10.862 1.00 88.50 196 ILE A C 1
ATOM 1504 O O . ILE A 1 196 ? 1.825 -11.853 -10.056 1.00 88.50 196 ILE A O 1
ATOM 1508 N N . ALA A 1 197 ? 2.974 -10.716 -11.625 1.00 87.75 197 ALA A N 1
ATOM 1509 C CA . ALA A 1 197 ? 2.128 -9.527 -11.574 1.00 87.75 197 ALA A CA 1
ATOM 1510 C C . ALA A 1 197 ? 0.670 -9.863 -11.926 1.00 87.75 197 ALA A C 1
ATOM 1512 O O . ALA A 1 197 ? -0.233 -9.542 -11.149 1.00 87.75 197 ALA A O 1
ATOM 1513 N N . ASP A 1 198 ? 0.444 -10.580 -13.025 1.00 89.75 198 ASP A N 1
ATOM 1514 C CA . ASP A 1 198 ? -0.877 -11.021 -13.468 1.00 89.75 198 ASP A CA 1
ATOM 1515 C C . ASP A 1 198 ? -1.556 -11.883 -12.408 1.00 89.75 198 ASP A C 1
ATOM 1517 O O . ASP A 1 198 ? -2.690 -11.605 -12.012 1.00 89.75 198 ASP A O 1
ATOM 1521 N N . ALA A 1 199 ? -0.852 -12.888 -11.878 1.00 91.88 199 ALA A N 1
ATOM 1522 C CA . ALA A 1 199 ? -1.390 -13.739 -10.826 1.00 91.88 199 ALA A CA 1
ATOM 1523 C C . ALA A 1 199 ? -1.767 -12.931 -9.579 1.00 91.88 199 ALA A C 1
ATOM 1525 O O . ALA A 1 199 ? -2.835 -13.160 -9.006 1.00 91.88 199 ALA A O 1
ATOM 1526 N N . VAL A 1 200 ? -0.942 -11.959 -9.173 1.00 90.81 200 VAL A N 1
ATOM 1527 C CA . VAL A 1 200 ? -1.248 -11.068 -8.048 1.00 90.81 200 VAL A CA 1
ATOM 1528 C C . VAL A 1 200 ? -2.515 -10.259 -8.322 1.00 90.81 200 VAL A C 1
ATOM 1530 O O . VAL A 1 200 ? -3.425 -10.292 -7.491 1.00 90.81 200 VAL A O 1
ATOM 1533 N N . PHE A 1 201 ? -2.610 -9.572 -9.463 1.00 90.06 201 PHE A N 1
ATOM 1534 C CA . PHE A 1 201 ? -3.740 -8.692 -9.780 1.00 90.06 201 PHE A CA 1
ATOM 1535 C C . PHE A 1 201 ? -5.046 -9.454 -10.005 1.00 90.06 201 PHE A C 1
ATOM 1537 O O . PHE A 1 201 ? -6.083 -9.074 -9.454 1.00 90.06 201 PHE A O 1
ATOM 1544 N N . ILE A 1 202 ? -5.006 -10.551 -10.761 1.00 92.12 202 ILE A N 1
ATOM 1545 C CA . ILE A 1 202 ? -6.184 -11.384 -11.026 1.00 92.12 202 ILE A CA 1
ATOM 1546 C C . ILE A 1 202 ? -6.732 -11.939 -9.709 1.00 92.12 202 ILE A C 1
ATOM 1548 O O . ILE A 1 202 ? -7.943 -11.908 -9.489 1.00 92.12 202 ILE A O 1
ATOM 1552 N N . SER A 1 203 ? -5.851 -12.354 -8.794 1.00 93.56 203 SER A N 1
ATOM 1553 C CA . SER A 1 203 ? -6.229 -12.906 -7.487 1.00 93.56 203 SER A CA 1
ATOM 1554 C C . SER A 1 203 ? -6.842 -11.884 -6.531 1.00 93.56 203 SER A C 1
ATOM 1556 O O . SER A 1 203 ? -7.551 -12.276 -5.602 1.00 93.56 203 SER A O 1
ATOM 1558 N N . LEU A 1 204 ? -6.618 -10.580 -6.735 1.00 92.38 204 LEU A N 1
ATOM 1559 C CA . LEU A 1 204 ? -7.231 -9.540 -5.899 1.00 92.38 204 LEU A CA 1
ATOM 1560 C C . LEU A 1 204 ? -8.741 -9.481 -6.066 1.00 92.38 204 LEU A C 1
ATOM 1562 O O . LEU A 1 204 ? -9.456 -9.336 -5.080 1.00 92.38 204 LEU A O 1
ATOM 1566 N N . THR A 1 205 ? -9.232 -9.624 -7.294 1.00 92.00 205 THR A N 1
ATOM 1567 C CA . THR A 1 205 ? -10.666 -9.521 -7.586 1.00 92.00 205 THR A CA 1
ATOM 1568 C C . THR A 1 205 ? -11.511 -10.507 -6.762 1.00 92.00 205 THR A C 1
ATOM 1570 O O . THR A 1 205 ? -12.387 -10.049 -6.019 1.00 92.00 205 THR A O 1
ATOM 1573 N N . PRO A 1 206 ? -11.273 -11.837 -6.804 1.00 93.38 206 PRO A N 1
ATOM 1574 C CA . PRO A 1 206 ? -12.034 -12.774 -5.984 1.00 93.38 206 PRO A CA 1
ATOM 1575 C C . PRO A 1 206 ? -11.784 -12.564 -4.486 1.00 93.38 206 PRO A C 1
ATOM 1577 O O . PRO A 1 206 ? -12.730 -12.639 -3.702 1.00 93.38 206 PRO A O 1
ATOM 1580 N N . ALA A 1 207 ? -10.556 -12.233 -4.076 1.00 94.75 207 ALA A N 1
ATOM 1581 C CA . ALA A 1 207 ? -10.224 -12.032 -2.668 1.00 94.75 207 ALA A CA 1
ATOM 1582 C C . ALA A 1 207 ? -10.955 -10.836 -2.043 1.00 94.75 207 ALA A C 1
ATOM 1584 O O . ALA A 1 207 ? -11.518 -10.944 -0.951 1.00 94.75 207 ALA A O 1
ATOM 1585 N N . THR A 1 208 ? -11.018 -9.704 -2.746 1.00 94.00 208 THR A N 1
ATOM 1586 C CA . THR A 1 208 ? -11.758 -8.522 -2.296 1.00 94.00 208 THR A CA 1
ATOM 1587 C C . THR A 1 208 ? -13.259 -8.807 -2.231 1.00 94.00 208 THR A C 1
ATOM 1589 O O . THR A 1 208 ? -13.907 -8.399 -1.267 1.00 94.00 208 THR A O 1
ATOM 1592 N N . ILE A 1 209 ? -13.820 -9.556 -3.188 1.00 95.31 209 ILE A N 1
ATOM 1593 C CA . ILE A 1 209 ? -15.232 -9.975 -3.139 1.00 95.31 209 ILE A CA 1
ATOM 1594 C C . ILE A 1 209 ? -15.486 -10.849 -1.907 1.00 95.31 209 ILE A C 1
ATOM 1596 O O . ILE A 1 209 ? -16.413 -10.573 -1.145 1.00 95.31 209 ILE A O 1
ATOM 1600 N N . ILE A 1 210 ? -14.650 -11.863 -1.668 1.00 96.31 210 ILE A N 1
ATOM 1601 C CA . ILE A 1 210 ? -14.766 -12.753 -0.505 1.00 96.31 210 ILE A CA 1
ATOM 1602 C C . ILE A 1 210 ? -14.635 -11.962 0.799 1.00 96.31 210 ILE A C 1
ATOM 1604 O O . ILE A 1 210 ? -15.425 -12.173 1.720 1.00 96.31 210 ILE A O 1
ATOM 1608 N N . SER A 1 211 ? -13.695 -11.020 0.872 1.00 96.31 211 SER A N 1
ATOM 1609 C CA . SER A 1 211 ? -13.511 -10.125 2.018 1.00 96.31 211 SER A CA 1
ATOM 1610 C C . SER A 1 211 ? -14.773 -9.300 2.300 1.00 96.31 211 SER A C 1
ATOM 1612 O O . SER A 1 211 ? -15.290 -9.317 3.420 1.00 96.31 211 SER A O 1
ATOM 1614 N N . ILE A 1 212 ? -15.350 -8.661 1.275 1.00 96.56 212 ILE A N 1
ATOM 1615 C CA . ILE A 1 212 ? -16.587 -7.871 1.392 1.00 96.56 212 ILE A CA 1
ATOM 1616 C C . ILE A 1 212 ? -17.767 -8.748 1.824 1.00 96.56 212 ILE A C 1
ATOM 1618 O O . ILE A 1 212 ? -18.491 -8.394 2.758 1.00 96.56 212 ILE A O 1
ATOM 1622 N N . VAL A 1 213 ? -17.961 -9.901 1.180 1.00 97.06 213 VAL A N 1
ATOM 1623 C CA . VAL A 1 213 ? -19.047 -10.834 1.516 1.00 97.06 213 VAL A CA 1
ATOM 1624 C C . VAL A 1 213 ? -18.897 -11.332 2.950 1.00 97.06 213 VAL A C 1
ATOM 1626 O O . VAL A 1 213 ? -19.869 -11.317 3.706 1.00 97.06 213 VAL A O 1
ATOM 1629 N N . THR A 1 214 ? -17.682 -11.704 3.355 1.00 97.19 214 THR A N 1
ATOM 1630 C CA . THR A 1 214 ? -17.389 -12.153 4.721 1.00 97.19 214 THR A CA 1
ATOM 1631 C C . THR A 1 214 ? -17.712 -11.060 5.729 1.00 97.19 214 THR A C 1
ATOM 1633 O O . THR A 1 214 ? -18.382 -11.339 6.722 1.00 97.19 214 THR A O 1
ATOM 1636 N N . LEU A 1 215 ? -17.307 -9.813 5.466 1.00 97.12 215 LEU A N 1
ATOM 1637 C CA . LEU A 1 215 ? -17.633 -8.687 6.335 1.00 97.12 215 LEU A CA 1
ATOM 1638 C C . LEU A 1 215 ? -19.145 -8.568 6.523 1.00 97.12 215 LEU A C 1
ATOM 1640 O O . LEU A 1 215 ? -19.623 -8.503 7.654 1.00 97.12 215 LEU A O 1
ATOM 1644 N N . ILE A 1 216 ? -19.898 -8.562 5.421 1.00 96.75 216 ILE A N 1
ATOM 1645 C CA . ILE A 1 216 ? -21.350 -8.373 5.449 1.00 96.75 216 ILE A CA 1
ATOM 1646 C C . ILE A 1 216 ? -22.023 -9.512 6.216 1.00 96.75 216 ILE A C 1
ATOM 1648 O O . ILE A 1 216 ? -22.781 -9.260 7.155 1.00 96.75 216 ILE A O 1
ATOM 1652 N N . VAL A 1 217 ? -21.738 -10.759 5.843 1.00 97.56 217 VAL A N 1
ATOM 1653 C CA . VAL A 1 217 ? -22.372 -11.942 6.434 1.00 97.56 217 VAL A CA 1
ATOM 1654 C C . VAL A 1 217 ? -22.026 -12.051 7.915 1.00 97.56 217 VAL A C 1
ATOM 1656 O O . VAL A 1 217 ? -22.928 -12.139 8.749 1.00 97.56 217 VAL A O 1
ATOM 1659 N N . VAL A 1 218 ? -20.740 -11.984 8.266 1.00 97.31 218 VAL A N 1
ATOM 1660 C CA . VAL A 1 218 ? -20.304 -12.139 9.656 1.00 97.31 218 VAL A CA 1
ATOM 1661 C C . VAL A 1 218 ? -20.819 -10.989 10.508 1.00 97.31 218 VAL A C 1
ATOM 1663 O O . VAL A 1 218 ? -21.315 -11.245 11.604 1.00 97.31 218 VAL A O 1
ATOM 1666 N N . SER A 1 219 ? -20.789 -9.742 10.028 1.00 96.56 219 SER A N 1
ATOM 1667 C CA . SER A 1 219 ? -21.354 -8.629 10.794 1.00 96.56 219 SER A CA 1
ATOM 1668 C C . SER A 1 219 ? -22.851 -8.788 11.037 1.00 96.56 219 SER A C 1
ATOM 1670 O O . SER A 1 219 ? -23.289 -8.539 12.156 1.00 96.56 219 SER A O 1
ATOM 1672 N N . LEU A 1 220 ? -23.638 -9.252 10.059 1.00 96.19 220 LEU A N 1
ATOM 1673 C CA . LEU A 1 220 ? -25.075 -9.492 10.248 1.00 96.19 220 LEU A CA 1
ATOM 1674 C C . LEU A 1 220 ? -25.356 -10.629 11.239 1.00 96.19 220 LEU A C 1
ATOM 1676 O O . LEU A 1 220 ? -26.225 -10.486 12.099 1.00 96.19 220 LEU A O 1
ATOM 1680 N N . VAL A 1 221 ? -24.611 -11.732 11.151 1.00 97.12 221 VAL A N 1
ATOM 1681 C CA . VAL A 1 221 ? -24.783 -12.895 12.038 1.00 97.12 221 VAL A CA 1
ATOM 1682 C C . VAL A 1 221 ? -24.348 -12.575 13.470 1.00 97.12 221 VAL A C 1
ATOM 1684 O O . VAL A 1 221 ? -24.986 -13.005 14.431 1.00 97.12 221 VAL A O 1
ATOM 1687 N N . THR A 1 222 ? -23.288 -11.784 13.636 1.00 96.44 222 THR A N 1
ATOM 1688 C CA . THR A 1 222 ? -22.677 -11.523 14.946 1.00 96.44 222 THR A CA 1
ATOM 1689 C C . THR A 1 222 ? -23.181 -10.252 15.624 1.00 96.44 222 THR A C 1
ATOM 1691 O O . THR A 1 222 ? -22.671 -9.917 16.689 1.00 96.44 222 THR A O 1
ATOM 1694 N N . GLN A 1 223 ? -24.207 -9.565 15.100 1.00 93.94 223 GLN A N 1
ATOM 1695 C CA . GLN A 1 223 ? -24.708 -8.315 15.702 1.00 93.94 223 GLN A CA 1
ATOM 1696 C C . GLN A 1 223 ? -25.108 -8.449 17.173 1.00 93.94 223 GLN A C 1
ATOM 1698 O O . GLN A 1 223 ? -24.929 -7.509 17.942 1.00 93.94 223 GLN A O 1
ATOM 1703 N N . LYS A 1 224 ? -25.639 -9.611 17.571 1.00 91.75 224 LYS A N 1
ATOM 1704 C CA . LYS A 1 224 ? -26.028 -9.869 18.965 1.00 91.75 224 LYS A CA 1
ATOM 1705 C C . LYS A 1 224 ? -24.827 -10.033 19.901 1.00 91.75 224 LYS A C 1
ATOM 1707 O O . LYS A 1 224 ? -24.960 -9.777 21.089 1.00 91.75 224 LYS A O 1
ATOM 1712 N N . ILE A 1 225 ? -23.685 -10.476 19.372 1.00 93.38 225 ILE A N 1
ATOM 1713 C CA . ILE A 1 225 ? -22.459 -10.754 20.136 1.00 93.38 225 ILE A CA 1
ATOM 1714 C C . ILE A 1 225 ? -21.554 -9.518 20.144 1.00 93.38 225 ILE A C 1
ATOM 1716 O O . ILE A 1 225 ? -21.054 -9.112 21.187 1.00 93.38 225 ILE A O 1
ATOM 1720 N N . ALA A 1 226 ? -21.363 -8.905 18.977 1.00 91.88 226 ALA A N 1
ATOM 1721 C CA . ALA A 1 226 ? -20.580 -7.697 18.781 1.00 91.88 226 ALA A CA 1
ATOM 1722 C C . ALA A 1 226 ? -21.450 -6.646 18.078 1.00 91.88 226 ALA A C 1
ATOM 1724 O O . ALA A 1 226 ? -21.514 -6.629 16.843 1.00 91.88 226 ALA A O 1
ATOM 1725 N N . PRO A 1 227 ? -22.139 -5.775 18.830 1.00 91.38 227 PRO A N 1
ATOM 1726 C CA . PRO A 1 227 ? -22.922 -4.711 18.224 1.00 91.38 227 PRO A CA 1
ATOM 1727 C C . PRO A 1 227 ? -22.009 -3.706 17.493 1.00 91.38 227 PRO A C 1
ATOM 1729 O O . PRO A 1 227 ? -20.864 -3.493 17.913 1.00 91.38 227 PRO A O 1
ATOM 1732 N N . PRO A 1 228 ? -22.490 -3.076 16.403 1.00 90.38 228 PRO A N 1
ATOM 1733 C CA . PRO A 1 228 ? -21.788 -1.976 15.748 1.00 90.38 228 PRO A CA 1
ATOM 1734 C C . PRO A 1 228 ? -21.443 -0.866 16.743 1.00 90.38 228 PRO A C 1
ATOM 1736 O O . PRO A 1 228 ? -22.292 -0.441 17.528 1.00 90.38 228 PRO A O 1
ATOM 1739 N N . LYS A 1 229 ? -20.190 -0.404 16.722 1.00 87.88 229 LYS A N 1
ATOM 1740 C CA . LYS A 1 229 ? -19.738 0.684 17.595 1.00 87.88 229 LYS A CA 1
ATOM 1741 C C . LYS A 1 229 ? -20.062 2.036 16.949 1.00 87.88 229 LYS A C 1
ATOM 1743 O O . LYS A 1 229 ? -19.838 2.179 15.745 1.00 87.88 229 LYS A O 1
ATOM 1748 N N . PRO A 1 230 ? -20.549 3.024 17.720 1.00 84.06 230 PRO A N 1
ATOM 1749 C CA . PRO A 1 230 ? -20.781 4.360 17.193 1.00 84.06 230 PRO A CA 1
ATOM 1750 C C . PRO A 1 230 ? -19.454 5.011 16.795 1.00 84.06 230 PRO A C 1
ATOM 1752 O O . PRO A 1 230 ? -18.415 4.773 17.416 1.00 84.06 230 PRO A O 1
ATOM 1755 N N . MET A 1 231 ? -19.492 5.858 15.768 1.00 81.12 231 MET A N 1
ATOM 1756 C CA . MET A 1 231 ? -18.341 6.684 15.405 1.00 81.12 231 MET A CA 1
ATOM 1757 C C . MET A 1 231 ? -18.204 7.809 16.413 1.00 81.12 231 MET A C 1
ATOM 1759 O O . MET A 1 231 ? -19.086 8.664 16.507 1.00 81.12 231 MET A O 1
ATOM 1763 N N . LEU A 1 232 ? -17.103 7.799 17.154 1.00 84.69 232 LEU A N 1
ATOM 1764 C CA . LEU A 1 232 ? -16.788 8.826 18.132 1.00 84.69 232 LEU A CA 1
ATOM 1765 C C . LEU A 1 232 ? -15.601 9.656 17.646 1.00 84.69 232 LEU A C 1
ATOM 1767 O O . LEU A 1 232 ? -14.661 9.127 17.050 1.00 84.69 232 LEU A O 1
ATOM 1771 N N . SER A 1 233 ? -15.641 10.958 17.913 1.00 82.00 233 SER A N 1
ATOM 1772 C CA . SER A 1 233 ? -14.489 11.835 17.740 1.00 82.00 233 SER A CA 1
ATOM 1773 C C . SER A 1 233 ? -13.395 11.477 18.752 1.00 82.00 233 SER A C 1
ATOM 1775 O O . SER A 1 233 ? -13.618 10.738 19.714 1.00 82.00 233 SER A O 1
ATOM 1777 N N . ARG A 1 234 ? -12.208 12.079 18.604 1.00 74.00 234 ARG A N 1
ATOM 1778 C CA . ARG A 1 234 ? -11.151 11.976 19.624 1.00 74.00 234 ARG A CA 1
ATOM 1779 C C . ARG A 1 234 ? -11.611 12.477 21.005 1.00 74.00 234 ARG A C 1
ATOM 1781 O O . ARG A 1 234 ? -11.100 11.995 22.008 1.00 74.00 234 ARG A O 1
ATOM 1788 N N . SER A 1 235 ? -12.561 13.417 21.061 1.00 80.19 235 SER A N 1
ATOM 1789 C CA . SER A 1 235 ? -13.167 13.921 22.303 1.00 80.19 235 SER A CA 1
ATOM 1790 C C . SER A 1 235 ? -14.340 13.069 22.812 1.00 80.19 235 SER A C 1
ATOM 1792 O O . SER A 1 235 ? -14.903 13.385 23.855 1.00 80.19 235 SER A O 1
ATOM 1794 N N . GLY A 1 236 ? -14.703 11.987 22.113 1.00 81.25 236 GLY A N 1
ATOM 1795 C CA . GLY A 1 236 ? -15.809 11.101 22.487 1.00 81.25 236 GLY A CA 1
ATOM 1796 C C . GLY A 1 236 ? -17.185 11.552 21.986 1.00 81.25 236 GLY A C 1
ATOM 1797 O O . GLY A 1 236 ? -18.196 10.970 22.373 1.00 81.25 236 GLY A O 1
ATOM 1798 N N . GLU A 1 237 ? -17.254 12.567 21.126 1.00 85.31 237 GLU A N 1
ATOM 1799 C CA . GLU A 1 237 ? -18.518 13.072 20.579 1.00 85.31 237 GLU A CA 1
ATOM 1800 C C . GLU A 1 237 ? -19.048 12.162 19.470 1.00 85.31 237 GLU A C 1
ATOM 1802 O O . GLU A 1 237 ? -18.291 11.700 18.618 1.00 85.31 237 GLU A O 1
ATOM 1807 N N . ASN A 1 238 ? -20.363 11.929 19.441 1.00 83.00 238 ASN A N 1
ATOM 1808 C CA . ASN A 1 238 ? -20.985 11.090 18.421 1.00 83.00 238 ASN A CA 1
ATOM 1809 C C . ASN A 1 238 ? -20.986 11.789 17.050 1.00 83.00 238 ASN A C 1
ATOM 1811 O O . ASN A 1 238 ? -21.619 12.828 16.861 1.00 83.00 238 ASN A O 1
ATOM 1815 N N . MET A 1 239 ? -20.317 11.171 16.078 1.00 81.88 239 MET A N 1
ATOM 1816 C CA . MET A 1 239 ? -20.145 11.690 14.723 1.00 81.88 239 MET A CA 1
ATOM 1817 C C . MET A 1 239 ? -21.167 11.150 13.711 1.00 81.88 239 MET A C 1
ATOM 1819 O O . MET A 1 239 ? -21.116 11.517 12.541 1.00 81.88 239 MET A O 1
ATOM 1823 N N . GLU A 1 240 ? -22.129 10.314 14.107 1.00 76.25 240 GLU A N 1
ATOM 1824 C CA . GLU A 1 240 ? -23.082 9.698 13.166 1.00 76.25 240 GLU A CA 1
ATOM 1825 C C . GLU A 1 240 ? -23.993 10.702 12.452 1.00 76.25 240 GLU A C 1
ATOM 1827 O O . GLU A 1 240 ? -24.474 10.422 11.350 1.00 76.25 240 GLU A O 1
ATOM 1832 N N . LYS A 1 241 ? -24.257 11.844 13.095 1.00 73.88 241 LYS A N 1
ATOM 1833 C CA . LYS A 1 241 ? -25.073 12.938 12.548 1.00 73.88 241 LYS A CA 1
ATOM 1834 C C . LYS A 1 241 ? -24.247 13.963 11.778 1.00 73.88 241 LYS A C 1
ATOM 1836 O O . LYS A 1 241 ? -24.825 14.854 11.162 1.00 73.88 241 LYS A O 1
ATOM 1841 N N . VAL A 1 242 ? -22.919 13.856 11.816 1.00 76.12 242 VAL A N 1
ATOM 1842 C CA . VAL A 1 242 ? -22.053 14.734 11.037 1.00 76.12 242 VAL A CA 1
ATOM 1843 C C . VAL A 1 242 ? -22.206 14.339 9.567 1.00 76.12 242 VAL A C 1
ATOM 1845 O O . VAL A 1 242 ? -22.092 13.151 9.244 1.00 76.12 242 VAL A O 1
ATOM 1848 N N . PRO A 1 243 ? -22.493 15.294 8.667 1.00 72.44 243 PRO A N 1
ATOM 1849 C CA . PRO A 1 243 ? -22.573 15.010 7.245 1.00 72.44 243 PRO A CA 1
ATOM 1850 C C . PRO A 1 243 ? -21.268 14.359 6.775 1.00 72.44 243 PRO A C 1
ATOM 1852 O O . PRO A 1 243 ? -20.203 14.972 6.811 1.00 72.44 243 PRO A O 1
ATOM 1855 N N . LYS A 1 244 ? -21.350 13.088 6.352 1.00 70.06 244 LYS A N 1
ATOM 1856 C CA . LYS A 1 244 ? -20.182 12.300 5.909 1.00 70.06 244 LYS A CA 1
ATOM 1857 C C . LYS A 1 244 ? -19.513 12.898 4.676 1.00 70.06 244 LYS A C 1
ATOM 1859 O O . LYS A 1 244 ? -18.338 12.657 4.424 1.00 70.06 244 LYS A O 1
ATOM 1864 N N . PHE A 1 245 ? -20.277 13.668 3.911 1.00 67.88 245 PHE A N 1
ATOM 1865 C CA . PHE A 1 245 ? -19.795 14.397 2.761 1.00 67.88 245 PHE A CA 1
ATOM 1866 C C . PHE A 1 245 ? -20.000 15.888 2.985 1.00 67.88 245 PHE A C 1
ATOM 1868 O O . PHE A 1 245 ? -21.087 16.327 3.348 1.00 67.88 245 PHE A O 1
ATOM 1875 N N . PHE A 1 246 ? -18.979 16.683 2.672 1.00 62.53 246 PHE A N 1
ATOM 1876 C CA . PHE A 1 246 ? -19.009 18.145 2.789 1.00 62.53 246 PHE A CA 1
ATOM 1877 C C . PHE A 1 246 ? -20.105 18.830 1.944 1.00 62.53 246 PHE A C 1
ATOM 1879 O O . PHE A 1 246 ? -20.294 20.038 2.053 1.00 62.53 246 PHE A O 1
ATOM 1886 N N . TRP A 1 247 ? -20.805 18.084 1.082 1.00 60.44 247 TRP A N 1
ATOM 1887 C CA . TRP A 1 247 ? -21.903 18.562 0.240 1.00 60.44 247 TRP A CA 1
ATOM 1888 C C . TRP A 1 247 ? -23.298 18.116 0.696 1.00 60.44 247 TRP A C 1
ATOM 1890 O O . TRP A 1 247 ? -24.274 18.573 0.109 1.00 60.44 247 TRP A O 1
ATOM 1900 N N . SER A 1 248 ? -23.431 17.245 1.705 1.00 54.78 248 SER A N 1
ATOM 1901 C CA . SER A 1 248 ? -24.749 16.950 2.277 1.00 54.78 248 SER A CA 1
ATOM 1902 C C . SER A 1 248 ? -25.111 18.061 3.261 1.00 54.78 248 SER A C 1
ATOM 1904 O O . SER A 1 248 ? -24.746 17.997 4.436 1.00 54.78 248 SER A O 1
ATOM 1906 N N . LYS A 1 249 ? -25.753 19.108 2.743 1.00 50.75 249 LYS A N 1
ATOM 1907 C CA . LYS A 1 249 ? -26.644 19.956 3.537 1.00 50.75 249 LYS A CA 1
ATOM 1908 C C . LYS A 1 249 ? -28.018 19.309 3.598 1.00 50.75 249 LYS A C 1
ATOM 1910 O O . LYS A 1 249 ? -28.419 18.734 2.562 1.00 50.75 249 LYS A O 1
#

Sequence (249 aa):
MTSLLSSGVFYLLLGLVPVIVGISVFTIGVEVSPDKADHVLAWAAYNFLPPWLGVIFMVTLFAAIVSTAGNLSLSIATLFTHNVYQELRPVATDREMLTVVRIAIAVGTILAMIIAIYFEALYKLIIFSGAIGLATVFASYVFGLFWKKANTIGAISSYFAGMVSWVISFLLVFPTAIEANTGILAEGEVYWEWAIADAVFISLTPATIISIVTLIVVSLVTQKIAPPKPMLSRSGENMEKVPKFFWSK

InterPro domains:
  IPR001734 Sodium/solute symporter [PF00474] (37-162)
  IPR001734 Sodium/solute symporter [PS50283] (1-176)
  IPR038377 Sodium/glucose symporter superfamily [G3DSA:1.20.1730.10] (1-245)
  IPR050277 Sodium:Solute Symporter [PTHR48086] (6-226)